Protein AF-0000000087514583 (afdb_homodimer)

Sequence (286 aa):
MSLSAKDKANVKAIWGKILPRSDEIGEQALSRMLVVYPQTKAYFSHWASVAPGSDPVKNHGIIIMNKIDECVGKMEDLTGFLSKLSELHATKLRVDPTNFKILAHNLIVAVAAYFPGEFTPEIHLSVDKFLQQLALALAEKYRMSLSAKDKANVKAIWGKILPRSDEIGEQALSRMLVVYPQTKAYFSHWASVAPGSDPVKNHGIIIMNKIDECVGKMEDLTGFLSKLSELHATKLRVDPTNFKILAHNLIVAVAAYFPGEFTPEIHLSVDKFLQQLALALAEKYR

Radius of gyration: 19.08 Å; Cα contacts (8 Å, |Δi|>4): 388; chains: 2; bounding box: 44×48×46 Å

pLDDT: mean 97.74, std 3.58, range [65.81, 98.94]

Structure (mmCIF, N/CA/C/O backbone):
data_AF-0000000087514583-model_v1
#
loop_
_entity.id
_entity.type
_entity.pdbx_description
1 polymer 'Globin domain-containing protein'
#
loop_
_atom_site.group_PDB
_atom_site.id
_atom_site.type_symbol
_atom_site.label_atom_id
_atom_site.label_alt_id
_atom_site.label_comp_id
_atom_site.label_asym_id
_atom_site.label_entity_id
_atom_site.label_seq_id
_atom_site.pdbx_PDB_ins_code
_atom_site.Cartn_x
_atom_site.Cartn_y
_atom_site.Cartn_z
_atom_site.occupancy
_atom_site.B_iso_or_equiv
_atom_site.auth_seq_id
_atom_site.auth_comp_id
_atom_site.auth_asym_id
_atom_site.auth_atom_id
_atom_site.pdbx_PDB_model_num
ATOM 1 N N . MET A 1 1 ? 10.906 -3.221 -14.523 1 65.81 1 MET A N 1
ATOM 2 C CA . MET A 1 1 ? 12.305 -3.258 -14.102 1 65.81 1 MET A CA 1
ATOM 3 C C . MET A 1 1 ? 12.734 -4.684 -13.781 1 65.81 1 MET A C 1
ATOM 5 O O . MET A 1 1 ? 11.93 -5.5 -13.336 1 65.81 1 MET A O 1
ATOM 9 N N . SER A 1 2 ? 13.75 -5.059 -14.367 1 86.5 2 SER A N 1
ATOM 10 C CA . SER A 1 2 ? 14.273 -6.406 -14.164 1 86.5 2 SER A CA 1
ATOM 11 C C . SER A 1 2 ? 14.711 -6.613 -12.719 1 86.5 2 SER A C 1
ATOM 13 O O . SER A 1 2 ? 15.07 -5.656 -12.031 1 86.5 2 SER A O 1
ATOM 15 N N . LEU A 1 3 ? 14.508 -7.82 -12.211 1 97 3 LEU A N 1
ATOM 16 C CA . LEU A 1 3 ? 14.969 -8.18 -10.875 1 97 3 LEU A CA 1
ATOM 17 C C . LEU A 1 3 ? 16.469 -8.438 -10.867 1 97 3 LEU A C 1
ATOM 19 O O . LEU A 1 3 ? 16.969 -9.273 -11.625 1 97 3 LEU A O 1
ATOM 23 N N . SER A 1 4 ? 17.234 -7.707 -10.078 1 97.5 4 SER A N 1
ATOM 24 C CA . SER A 1 4 ? 18.641 -7.992 -9.875 1 97.5 4 SER A CA 1
ATOM 25 C C . SER A 1 4 ? 18.828 -9.273 -9.062 1 97.5 4 SER A C 1
ATOM 27 O O . SER A 1 4 ? 17.875 -9.836 -8.539 1 97.5 4 SER A O 1
ATOM 29 N N . ALA A 1 5 ? 20.062 -9.789 -8.977 1 97.81 5 ALA A N 1
ATOM 30 C CA . ALA A 1 5 ? 20.375 -10.945 -8.133 1 97.81 5 ALA A CA 1
ATOM 31 C C . ALA A 1 5 ? 20.016 -10.68 -6.68 1 97.81 5 ALA A C 1
ATOM 33 O O . ALA A 1 5 ? 19.516 -11.57 -5.98 1 97.81 5 ALA A O 1
ATOM 34 N N . LYS A 1 6 ? 20.281 -9.461 -6.215 1 98.25 6 LYS A N 1
ATOM 35 C CA . LYS A 1 6 ? 19.969 -9.078 -4.844 1 98.25 6 LYS A CA 1
ATOM 36 C C . LYS A 1 6 ? 18.453 -9.062 -4.617 1 98.25 6 LYS A C 1
ATOM 38 O O . LYS A 1 6 ? 17.969 -9.508 -3.572 1 98.25 6 LYS A O 1
ATOM 43 N N . ASP A 1 7 ? 17.672 -8.531 -5.59 1 98.5 7 ASP A N 1
ATOM 44 C CA . ASP A 1 7 ? 16.219 -8.555 -5.504 1 98.5 7 ASP A CA 1
ATOM 45 C C . ASP A 1 7 ? 15.703 -9.977 -5.34 1 98.5 7 ASP A C 1
ATOM 47 O O . ASP A 1 7 ? 14.875 -10.25 -4.465 1 98.5 7 ASP A O 1
ATOM 51 N N . LYS A 1 8 ? 16.203 -10.875 -6.215 1 98.56 8 LYS A N 1
ATOM 52 C CA . LYS A 1 8 ? 15.75 -12.258 -6.199 1 98.56 8 LYS A CA 1
ATOM 53 C C . LYS A 1 8 ? 16.078 -12.93 -4.871 1 98.56 8 LYS A C 1
ATOM 55 O O . LYS A 1 8 ? 15.258 -13.672 -4.324 1 98.56 8 LYS A O 1
ATOM 60 N N . ALA A 1 9 ? 17.234 -12.68 -4.332 1 98.69 9 ALA A N 1
ATOM 61 C CA . ALA A 1 9 ? 17.641 -13.234 -3.043 1 98.69 9 ALA A CA 1
ATOM 62 C C . ALA A 1 9 ? 16.734 -12.727 -1.919 1 98.69 9 ALA A C 1
ATOM 64 O O . ALA A 1 9 ? 16.328 -13.492 -1.044 1 98.69 9 ALA A O 1
ATOM 65 N N . ASN A 1 10 ? 16.469 -11.406 -1.894 1 98.81 10 ASN A N 1
ATOM 66 C CA . ASN A 1 10 ? 15.586 -10.805 -0.893 1 98.81 10 ASN A CA 1
ATOM 67 C C . ASN A 1 10 ? 14.188 -11.414 -0.936 1 98.81 10 ASN A C 1
ATO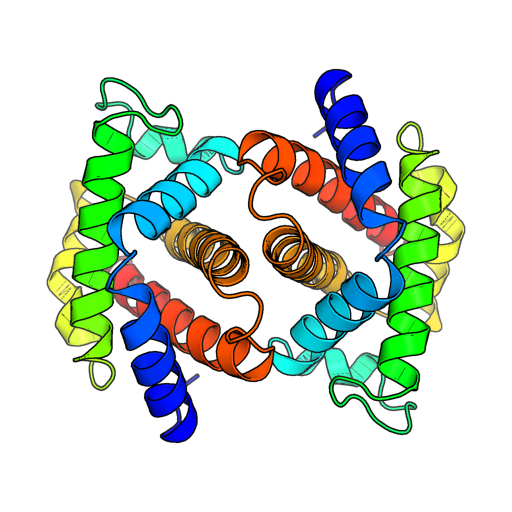M 69 O O . ASN A 1 10 ? 13.609 -11.734 0.106 1 98.81 10 ASN A O 1
ATOM 73 N N . VAL A 1 11 ? 13.664 -11.578 -2.176 1 98.88 11 VAL A N 1
ATOM 74 C CA . VAL A 1 11 ? 12.328 -12.141 -2.346 1 98.88 11 VAL A CA 1
ATOM 75 C C . VAL A 1 11 ? 12.297 -13.57 -1.821 1 98.88 11 VAL A C 1
ATOM 77 O O . VAL A 1 11 ? 11.398 -13.938 -1.059 1 98.88 11 VAL A O 1
ATOM 80 N N . LYS A 1 12 ? 13.273 -14.398 -2.174 1 98.75 12 LYS A N 1
ATOM 81 C CA . LYS A 1 12 ? 13.32 -15.789 -1.729 1 98.75 12 LYS A CA 1
ATOM 82 C C . LYS A 1 12 ? 13.43 -15.875 -0.211 1 98.75 12 LYS A C 1
ATOM 84 O O . LYS A 1 12 ? 12.758 -16.688 0.42 1 98.75 12 LYS A O 1
ATOM 89 N N . ALA A 1 13 ? 14.242 -15.055 0.367 1 98.69 13 ALA A N 1
ATOM 90 C CA . ALA A 1 13 ? 14.461 -15.078 1.811 1 98.69 13 ALA A CA 1
ATOM 91 C C . ALA A 1 13 ? 13.18 -14.734 2.568 1 98.69 13 ALA A C 1
ATOM 93 O O . ALA A 1 13 ? 12.789 -15.453 3.488 1 98.69 13 ALA A O 1
ATOM 94 N N . ILE A 1 14 ? 12.508 -13.648 2.193 1 98.81 14 ILE A N 1
ATOM 95 C CA . ILE A 1 14 ? 11.305 -13.25 2.92 1 98.81 14 ILE A CA 1
ATOM 96 C C . ILE A 1 14 ? 10.18 -14.242 2.648 1 98.81 14 ILE A C 1
ATOM 98 O O . ILE A 1 14 ? 9.352 -14.508 3.523 1 98.81 14 ILE A O 1
ATOM 102 N N . TRP A 1 15 ? 10.148 -14.812 1.391 1 98.75 15 TRP A N 1
ATOM 103 C CA . TRP A 1 15 ? 9.117 -15.789 1.071 1 98.75 15 TRP A CA 1
ATOM 104 C C . TRP A 1 15 ? 9.242 -17.031 1.953 1 98.75 15 TRP A C 1
ATOM 106 O O . TRP A 1 15 ? 8.242 -17.641 2.328 1 98.75 15 TRP A O 1
ATOM 116 N N . GLY A 1 16 ? 10.469 -17.406 2.273 1 98.69 16 GLY A N 1
ATOM 117 C CA . GLY A 1 16 ? 10.672 -18.5 3.211 1 98.69 16 GLY A CA 1
ATOM 118 C C . GLY A 1 16 ? 9.992 -18.281 4.547 1 98.69 16 GLY A C 1
ATOM 119 O O . GLY A 1 16 ? 9.508 -19.219 5.168 1 98.69 16 GLY A O 1
ATOM 120 N N . LYS A 1 17 ? 9.922 -17.047 4.988 1 98.5 17 LYS A N 1
ATOM 121 C CA . LYS A 1 17 ? 9.25 -16.688 6.234 1 98.5 17 LYS A CA 1
ATOM 122 C C . LYS A 1 17 ? 7.742 -16.609 6.039 1 98.5 17 LYS A C 1
ATOM 124 O O . LYS A 1 17 ? 6.973 -16.891 6.961 1 98.5 17 LYS A O 1
ATOM 129 N N . ILE A 1 18 ? 7.297 -16.219 4.863 1 98.69 18 ILE A N 1
ATOM 130 C CA . ILE A 1 18 ? 5.895 -16 4.527 1 98.69 18 ILE A CA 1
ATOM 131 C C . ILE A 1 18 ? 5.18 -17.344 4.398 1 98.69 18 ILE A C 1
ATOM 133 O O . ILE A 1 18 ? 4.027 -17.484 4.812 1 98.69 18 ILE A O 1
ATOM 137 N N . LEU A 1 19 ? 5.852 -18.297 3.902 1 98.44 19 LEU A N 1
ATOM 138 C CA . LEU A 1 19 ? 5.246 -19.547 3.459 1 98.44 19 LEU A CA 1
ATOM 139 C C . LEU A 1 19 ? 4.488 -20.219 4.598 1 98.44 19 LEU A C 1
ATOM 141 O O . LEU A 1 19 ? 3.344 -20.656 4.426 1 98.44 19 LEU A O 1
ATOM 145 N N . PRO A 1 20 ? 5.07 -20.297 5.832 1 98.5 20 PRO A N 1
ATOM 146 C CA . PRO A 1 20 ? 4.363 -20.953 6.93 1 98.5 20 PRO A CA 1
ATOM 147 C C . PRO A 1 20 ? 3.084 -20.234 7.332 1 98.5 20 PRO A C 1
ATOM 149 O O . PRO A 1 20 ? 2.234 -20.812 8.023 1 98.5 20 PRO A O 1
ATOM 152 N N . ARG A 1 21 ? 2.914 -18.984 6.914 1 98.25 21 ARG A N 1
ATOM 153 C CA . ARG A 1 21 ? 1.749 -18.172 7.266 1 98.25 21 ARG A CA 1
ATOM 154 C C . ARG A 1 21 ? 0.978 -17.75 6.02 1 98.25 21 ARG A C 1
ATOM 156 O O . ARG A 1 21 ? 0.176 -16.828 6.07 1 98.25 21 ARG A O 1
ATOM 163 N N . SER A 1 22 ? 1.238 -18.391 4.934 1 98.5 22 SER A N 1
ATOM 164 C CA . SER A 1 22 ? 0.784 -17.922 3.631 1 98.5 22 SER A CA 1
ATOM 165 C C . SER A 1 22 ? -0.738 -17.922 3.539 1 98.5 22 SER A C 1
ATOM 167 O O . SER A 1 22 ? -1.331 -17.062 2.896 1 98.5 22 SER A O 1
ATOM 169 N N . ASP A 1 23 ? -1.387 -18.922 4.266 1 98.5 23 ASP A N 1
ATOM 170 C CA . ASP A 1 23 ? -2.846 -18.969 4.234 1 98.5 23 ASP A CA 1
ATOM 171 C C . ASP A 1 23 ? -3.451 -17.719 4.867 1 98.5 23 ASP A C 1
ATOM 173 O O . ASP A 1 23 ? -4.336 -17.094 4.285 1 98.5 23 ASP A O 1
ATOM 177 N N . GLU A 1 24 ? -2.957 -17.375 6.031 1 98.38 24 GLU A N 1
ATOM 178 C CA . GLU A 1 24 ? -3.449 -16.203 6.75 1 98.38 24 GLU A CA 1
ATOM 179 C C . GLU A 1 24 ? -3.137 -14.914 5.988 1 98.38 24 GLU A C 1
ATOM 181 O O . GLU A 1 24 ? -3.984 -14.023 5.891 1 98.38 24 GLU A O 1
ATOM 186 N N . ILE A 1 25 ? -1.951 -14.844 5.434 1 98.81 25 ILE A N 1
ATOM 187 C CA . ILE A 1 25 ? -1.506 -13.641 4.742 1 98.81 25 ILE A CA 1
ATOM 188 C C . ILE A 1 25 ? -2.312 -13.453 3.457 1 98.81 25 ILE A C 1
ATOM 190 O O . ILE A 1 25 ? -2.732 -12.344 3.135 1 98.81 25 ILE A O 1
ATOM 194 N N . GLY A 1 26 ? -2.541 -14.539 2.711 1 98.88 26 GLY A N 1
ATOM 195 C CA . GLY A 1 26 ? -3.365 -14.469 1.516 1 98.88 26 GLY A CA 1
ATOM 196 C C . GLY A 1 26 ? -4.789 -14.023 1.797 1 98.88 26 GLY A C 1
ATOM 197 O O . GLY A 1 26 ? -5.348 -13.203 1.062 1 98.88 26 GLY A O 1
ATOM 198 N N . GLU A 1 27 ? -5.375 -14.625 2.852 1 98.88 27 GLU A N 1
ATOM 199 C CA . GLU A 1 27 ? -6.719 -14.211 3.25 1 98.88 27 GLU A CA 1
ATOM 200 C C . GLU A 1 27 ? -6.762 -12.734 3.607 1 98.88 27 GLU A C 1
ATOM 202 O O . GLU A 1 27 ? -7.684 -12.016 3.213 1 98.88 27 GLU A O 1
ATOM 207 N N . GLN A 1 28 ? -5.789 -12.242 4.328 1 98.81 28 GLN A N 1
ATOM 208 C CA . GLN A 1 28 ? -5.734 -10.844 4.734 1 98.81 28 GLN A CA 1
ATOM 209 C C . GLN A 1 28 ? -5.566 -9.922 3.525 1 98.81 28 GLN A C 1
ATOM 211 O O . GLN A 1 28 ? -6.215 -8.883 3.438 1 98.81 28 GLN A O 1
ATOM 216 N N . ALA A 1 29 ? -4.688 -10.312 2.609 1 98.88 29 ALA A N 1
ATOM 217 C CA . ALA A 1 29 ? -4.477 -9.508 1.409 1 98.88 29 ALA A CA 1
ATOM 218 C C . ALA A 1 29 ? -5.762 -9.383 0.599 1 98.88 29 ALA A C 1
ATOM 220 O O . ALA A 1 29 ? -6.145 -8.281 0.193 1 98.88 29 ALA A O 1
ATOM 221 N N . LEU A 1 30 ? -6.402 -10.492 0.424 1 98.88 30 LEU A N 1
ATOM 222 C CA . LEU A 1 30 ? -7.629 -10.508 -0.368 1 98.88 30 LEU A CA 1
ATOM 223 C C . LEU A 1 30 ? -8.75 -9.773 0.355 1 98.88 30 LEU A C 1
ATOM 225 O O . LEU A 1 30 ? -9.508 -9.016 -0.265 1 98.88 30 LEU A O 1
ATOM 229 N N . SER A 1 31 ? -8.914 -9.938 1.641 1 98.88 31 SER A N 1
ATOM 230 C CA . SER A 1 31 ? -9.898 -9.219 2.438 1 98.88 31 SER A CA 1
ATOM 231 C C . SER A 1 31 ? -9.711 -7.707 2.32 1 98.88 31 SER A C 1
ATOM 233 O O . SER A 1 31 ? -10.672 -6.969 2.133 1 98.88 31 SER A O 1
ATOM 235 N N . ARG A 1 32 ? -8.484 -7.254 2.428 1 98.88 32 ARG A N 1
ATOM 236 C CA . ARG A 1 32 ? -8.195 -5.824 2.322 1 98.88 32 ARG A CA 1
ATOM 237 C C . ARG A 1 32 ? -8.547 -5.297 0.938 1 98.88 32 ARG A C 1
ATOM 239 O O . ARG A 1 32 ? -9.133 -4.215 0.81 1 98.88 32 ARG A O 1
ATOM 246 N N . MET A 1 33 ? -8.211 -6.102 -0.087 1 98.88 33 MET A N 1
ATOM 247 C CA . MET A 1 33 ? -8.594 -5.664 -1.427 1 98.88 33 MET A CA 1
ATOM 248 C C . MET A 1 33 ? -10.109 -5.512 -1.54 1 98.88 33 MET A C 1
ATOM 250 O O . MET A 1 33 ? -10.602 -4.484 -2.012 1 98.88 33 MET A O 1
ATOM 254 N N . LEU A 1 34 ? -10.867 -6.473 -1.064 1 98.88 34 LEU A N 1
ATOM 255 C CA . LEU A 1 34 ? -12.312 -6.484 -1.216 1 98.88 34 LEU A CA 1
ATOM 256 C C . LEU A 1 34 ? -12.961 -5.379 -0.387 1 98.88 34 LEU A C 1
ATOM 258 O O . LEU A 1 34 ? -13.945 -4.773 -0.811 1 98.88 34 LEU A O 1
ATOM 262 N N . VAL A 1 35 ? -12.414 -5.043 0.715 1 98.75 35 VAL A N 1
ATOM 263 C CA . VAL A 1 35 ? -13 -4.055 1.619 1 98.75 35 VAL A CA 1
ATOM 264 C C . VAL A 1 35 ? -12.602 -2.65 1.175 1 98.75 35 VAL A C 1
ATOM 266 O O . VAL A 1 35 ? -13.445 -1.753 1.107 1 98.75 35 VAL A O 1
ATOM 269 N N . VAL A 1 36 ? -11.359 -2.436 0.81 1 98.56 36 VAL A N 1
ATOM 270 C CA . VAL A 1 36 ? -10.828 -1.106 0.531 1 98.56 36 VAL A CA 1
ATOM 271 C C . VAL A 1 36 ? -11.141 -0.717 -0.913 1 98.56 36 VAL A C 1
ATOM 273 O O . VAL A 1 36 ? -11.328 0.463 -1.218 1 98.56 36 VAL A O 1
ATOM 276 N N . TYR A 1 37 ? -11.156 -1.686 -1.791 1 98.25 37 TYR A N 1
ATOM 277 C CA . TYR A 1 37 ? -11.492 -1.487 -3.197 1 98.25 37 TYR A CA 1
ATOM 278 C C . TYR A 1 37 ? -12.75 -2.264 -3.57 1 98.25 37 TYR A C 1
ATOM 280 O O . TYR A 1 37 ? -12.695 -3.197 -4.375 1 98.25 37 TYR A O 1
ATOM 288 N N . PRO A 1 38 ? -13.867 -1.782 -3.107 1 97.81 38 PRO A N 1
ATOM 289 C CA . PRO A 1 38 ? -15.086 -2.578 -3.197 1 97.81 38 PRO A CA 1
ATOM 290 C C . PRO A 1 38 ? -15.531 -2.824 -4.641 1 97.81 38 PRO A C 1
ATOM 292 O O . PRO A 1 38 ? -16.312 -3.746 -4.902 1 97.81 38 PRO A O 1
ATOM 295 N N . GLN A 1 39 ? -15.039 -2.025 -5.637 1 97.62 39 GLN A N 1
ATOM 296 C CA . GLN A 1 39 ? -15.352 -2.26 -7.043 1 97.62 39 GLN A CA 1
ATOM 297 C C . GLN A 1 39 ? -14.828 -3.619 -7.504 1 97.62 39 GLN A C 1
ATOM 299 O O . GLN A 1 39 ? -15.297 -4.16 -8.508 1 97.62 39 GLN A O 1
ATOM 304 N N . THR A 1 40 ? -13.906 -4.266 -6.773 1 98.5 40 THR A N 1
ATOM 305 C CA . THR A 1 40 ? -13.336 -5.555 -7.148 1 98.5 40 THR A CA 1
ATOM 306 C C . THR A 1 40 ? -14.297 -6.691 -6.805 1 98.5 40 THR A C 1
ATOM 308 O O . THR A 1 40 ? -14.141 -7.809 -7.293 1 98.5 40 THR A O 1
ATOM 311 N N . LYS A 1 41 ? -15.273 -6.426 -5.969 1 98.25 41 LYS A N 1
ATOM 312 C CA . LYS A 1 41 ? -16.219 -7.445 -5.543 1 98.25 41 LYS A CA 1
ATOM 313 C C . LYS A 1 41 ? -17.016 -7.996 -6.734 1 98.25 41 LYS A C 1
ATOM 315 O O . LYS A 1 41 ? -17.469 -9.133 -6.703 1 98.25 41 LYS A O 1
ATOM 320 N N . ALA A 1 42 ? -17.094 -7.191 -7.805 1 97.56 42 ALA A N 1
ATOM 321 C CA . ALA A 1 42 ? -17.875 -7.59 -8.969 1 97.56 42 ALA A CA 1
ATOM 322 C C . ALA A 1 42 ? -17.312 -8.859 -9.609 1 97.56 42 ALA A C 1
ATOM 324 O O . ALA A 1 42 ? -18.047 -9.648 -10.188 1 97.56 42 ALA A O 1
ATOM 325 N N . TYR A 1 43 ? -15.992 -9.133 -9.422 1 97.75 43 TYR A N 1
ATOM 326 C CA . TYR A 1 43 ? -15.336 -10.289 -10.023 1 97.75 43 TYR A CA 1
ATOM 327 C C . TYR A 1 43 ? -15.609 -11.555 -9.219 1 97.75 43 TYR A C 1
ATOM 329 O O . TYR A 1 43 ? -15.289 -12.656 -9.656 1 97.75 43 TYR A O 1
ATOM 337 N N . PHE A 1 44 ? -16.234 -11.359 -8.023 1 98.44 44 PHE A N 1
ATOM 338 C CA . PHE A 1 44 ? -16.438 -12.469 -7.102 1 98.44 44 PHE A CA 1
ATOM 339 C C . PHE A 1 44 ? -17.906 -12.586 -6.703 1 98.44 44 PHE A C 1
ATOM 341 O O . PHE A 1 44 ? -18.234 -13.07 -5.613 1 98.44 44 PHE A O 1
ATOM 348 N N . SER A 1 45 ? -18.797 -12.102 -7.527 1 96.5 45 SER A N 1
ATOM 349 C CA . SER A 1 45 ? -20.219 -12 -7.23 1 96.5 45 SER A CA 1
ATOM 350 C C . SER A 1 45 ? -20.844 -13.383 -7.066 1 96.5 45 SER A C 1
ATOM 352 O O . SER A 1 45 ? -21.906 -13.516 -6.465 1 96.5 45 SER A O 1
ATOM 354 N N . HIS A 1 46 ? -20.188 -14.438 -7.562 1 97 46 HIS A N 1
ATOM 355 C CA . HIS A 1 46 ? -20.703 -15.797 -7.5 1 97 46 HIS A CA 1
ATOM 356 C C . HIS A 1 46 ? -20.406 -16.438 -6.152 1 97 46 HIS A C 1
ATOM 358 O O . HIS A 1 46 ? -20.891 -17.547 -5.863 1 97 46 HIS A O 1
ATOM 364 N N . TRP A 1 47 ? -19.578 -15.773 -5.328 1 98 47 TRP A N 1
ATOM 365 C CA . TRP A 1 47 ? -19.234 -16.312 -4.016 1 98 47 TRP A CA 1
ATOM 366 C C . TRP A 1 47 ? -20.406 -16.172 -3.047 1 98 47 TRP A C 1
ATOM 368 O O . TRP A 1 47 ? -21.141 -15.18 -3.102 1 98 47 TRP A O 1
ATOM 378 N N . ALA A 1 48 ? -20.469 -17.078 -2.113 1 98.06 48 ALA A N 1
ATOM 379 C CA . ALA A 1 48 ? -21.484 -17.016 -1.068 1 98.06 48 ALA A CA 1
ATOM 380 C C . ALA A 1 48 ? -21.266 -15.805 -0.167 1 98.06 48 ALA A C 1
ATOM 382 O O . ALA A 1 48 ? -22.219 -15.258 0.394 1 98.06 48 ALA A O 1
ATOM 383 N N . SER A 1 49 ? -20.016 -15.406 -0.004 1 98.25 49 SER A N 1
ATOM 384 C CA . SER A 1 49 ? -19.672 -14.25 0.817 1 98.25 49 SER A CA 1
ATOM 385 C C . SER A 1 49 ? -18.312 -13.68 0.425 1 98.25 49 SER A C 1
ATOM 387 O O . SER A 1 49 ? -17.375 -14.438 0.124 1 98.25 49 SER A O 1
ATOM 389 N N . VAL A 1 50 ? -18.234 -12.406 0.429 1 98.31 50 VAL A N 1
ATOM 390 C CA . VAL A 1 50 ? -16.953 -11.742 0.174 1 98.31 50 VAL A CA 1
ATOM 391 C C . VAL A 1 50 ? -16.453 -11.078 1.452 1 98.31 50 VAL A C 1
ATOM 393 O O . VAL A 1 50 ? -15.57 -10.219 1.406 1 98.31 50 VAL A O 1
ATOM 396 N N . ALA A 1 51 ? -17.047 -11.383 2.654 1 97.88 51 ALA A N 1
ATOM 397 C CA . ALA A 1 51 ? -16.672 -10.789 3.932 1 97.88 51 ALA A CA 1
ATOM 398 C C . ALA A 1 51 ? -15.312 -11.312 4.391 1 97.88 51 ALA A C 1
ATOM 400 O O . ALA A 1 51 ? -14.977 -12.477 4.176 1 97.88 51 ALA A O 1
ATOM 401 N N . PRO A 1 52 ? -14.531 -10.461 5.02 1 98.19 52 PRO A N 1
ATOM 402 C CA . PRO A 1 52 ? -13.281 -10.961 5.594 1 98.19 52 PRO A CA 1
ATOM 403 C C . PRO A 1 52 ? -13.477 -12.211 6.449 1 98.19 52 PRO A C 1
ATOM 405 O O . PRO A 1 52 ? -14.391 -12.258 7.273 1 98.19 52 PRO A O 1
ATOM 408 N N . GLY A 1 53 ? -12.656 -13.188 6.211 1 97.25 53 GLY A N 1
ATOM 409 C CA . GLY A 1 53 ? -12.703 -14.398 7.016 1 97.25 53 GLY A CA 1
ATOM 410 C C . GLY A 1 53 ? -13.672 -15.43 6.473 1 97.25 53 GLY A C 1
ATOM 411 O O . GLY A 1 53 ? -13.711 -16.562 6.961 1 97.25 53 GLY A O 1
ATOM 412 N N . SER A 1 54 ? -14.492 -15.109 5.461 1 98.5 54 SER A N 1
ATOM 413 C CA . SER A 1 54 ? -15.391 -16.094 4.871 1 98.5 54 SER A CA 1
ATOM 414 C C . SER A 1 54 ? -14.609 -17.203 4.172 1 98.5 54 SER A C 1
ATOM 416 O O . SER A 1 54 ? -13.453 -17.016 3.805 1 98.5 54 SER A O 1
ATOM 418 N N . ASP A 1 55 ? -15.195 -18.328 3.943 1 98.56 55 ASP A N 1
ATOM 419 C CA . ASP A 1 55 ? -14.555 -19.5 3.354 1 98.56 55 ASP A CA 1
ATOM 420 C C . ASP A 1 55 ? -14.07 -19.203 1.936 1 98.56 55 ASP A C 1
ATOM 422 O O . ASP A 1 55 ? -12.922 -19.516 1.587 1 98.56 55 ASP A O 1
ATOM 426 N N . PRO A 1 56 ? -14.914 -18.578 1.092 1 98.81 56 PRO A N 1
ATOM 427 C CA . PRO A 1 56 ? -14.43 -18.312 -0.264 1 98.81 56 PRO A CA 1
ATOM 428 C C . PRO A 1 56 ? -13.219 -17.375 -0.287 1 98.81 56 PRO A C 1
ATOM 430 O O . PRO A 1 56 ? -12.32 -17.547 -1.106 1 98.81 56 PRO A O 1
ATOM 433 N N . VAL A 1 57 ? -13.148 -16.406 0.639 1 98.81 57 VAL A N 1
ATOM 434 C CA . VAL A 1 57 ? -12.023 -15.477 0.707 1 98.81 57 VAL A CA 1
ATOM 435 C C . VAL A 1 57 ? -10.773 -16.219 1.176 1 98.81 57 VAL A C 1
ATOM 437 O O . VAL A 1 57 ? -9.695 -16.062 0.593 1 98.81 57 VAL A O 1
ATOM 440 N N . LYS A 1 58 ? -10.93 -17.047 2.133 1 98.75 58 LYS A N 1
ATOM 441 C CA . LYS A 1 58 ? -9.82 -17.844 2.625 1 98.75 58 LYS A CA 1
ATOM 442 C C . LYS A 1 58 ? -9.281 -18.766 1.531 1 98.75 58 LYS A C 1
ATOM 444 O O . LYS A 1 58 ? -8.078 -18.812 1.285 1 98.75 58 LYS A O 1
ATOM 449 N N . ASN A 1 59 ? -10.203 -19.469 0.947 1 98.75 59 ASN A N 1
ATOM 450 C CA . ASN A 1 59 ? -9.82 -20.453 -0.061 1 98.75 59 ASN A CA 1
ATOM 451 C C . ASN A 1 59 ? -9.125 -19.797 -1.249 1 98.75 59 ASN A C 1
ATOM 453 O O . ASN A 1 59 ? -8.094 -20.281 -1.72 1 98.75 59 ASN A O 1
ATOM 457 N N . HIS A 1 60 ? -9.633 -18.656 -1.725 1 98.81 60 HIS A N 1
ATOM 458 C CA . HIS A 1 60 ? -9.016 -18 -2.875 1 98.81 60 HIS A CA 1
ATOM 459 C C . HIS A 1 60 ? -7.699 -17.344 -2.494 1 98.81 60 HIS A C 1
ATOM 461 O O . HIS A 1 60 ? -6.777 -17.266 -3.311 1 98.81 60 HIS A O 1
ATOM 467 N N . GLY A 1 61 ? -7.625 -16.828 -1.233 1 98.81 61 GLY A N 1
ATOM 468 C CA . GLY A 1 61 ? -6.344 -16.359 -0.743 1 98.81 61 GLY A CA 1
ATOM 469 C C . GLY A 1 61 ? -5.25 -17.406 -0.801 1 98.81 61 GLY A C 1
ATOM 470 O O . GLY A 1 61 ? -4.121 -17.109 -1.198 1 98.81 61 GLY A O 1
ATOM 471 N N . ILE A 1 62 ? -5.613 -18.609 -0.459 1 98.81 62 ILE A N 1
ATOM 472 C CA . ILE A 1 62 ? -4.676 -19.719 -0.5 1 98.81 62 ILE A CA 1
ATOM 473 C C . ILE A 1 62 ? -4.254 -19.984 -1.942 1 98.81 62 ILE A C 1
ATOM 475 O O . ILE A 1 62 ? -3.068 -20.188 -2.223 1 98.81 62 ILE A O 1
ATOM 479 N N . ILE A 1 63 ? -5.168 -19.953 -2.885 1 98.81 63 ILE A N 1
ATOM 480 C CA . ILE A 1 63 ? -4.895 -20.188 -4.297 1 98.81 63 ILE A CA 1
ATOM 481 C C . ILE A 1 63 ? -3.902 -19.141 -4.812 1 98.81 63 ILE A C 1
ATOM 483 O O . ILE A 1 63 ? -2.928 -19.484 -5.488 1 98.81 63 ILE A O 1
ATOM 487 N N . ILE A 1 64 ? -4.152 -17.906 -4.461 1 98.81 64 ILE A N 1
ATOM 488 C CA . ILE A 1 64 ? -3.299 -16.797 -4.895 1 98.81 64 ILE A CA 1
ATOM 489 C C . ILE A 1 64 ? -1.889 -17 -4.344 1 98.81 64 ILE A C 1
ATOM 491 O O . ILE A 1 64 ? -0.908 -16.922 -5.086 1 98.81 64 ILE A O 1
ATOM 495 N N . MET A 1 65 ? -1.768 -17.344 -3.08 1 98.88 65 MET A N 1
ATOM 496 C CA . MET A 1 65 ? -0.463 -17.453 -2.438 1 98.88 65 MET A CA 1
ATOM 497 C C . MET A 1 65 ? 0.296 -18.672 -2.975 1 98.88 65 MET A C 1
ATOM 499 O O . MET A 1 65 ? 1.519 -18.625 -3.123 1 98.88 65 MET A O 1
ATOM 503 N N . ASN A 1 66 ? -0.41 -19.75 -3.252 1 98.81 66 ASN A N 1
ATOM 504 C CA . ASN A 1 66 ? 0.23 -20.906 -3.863 1 98.81 66 ASN A CA 1
ATOM 505 C C . ASN A 1 66 ? 0.819 -20.578 -5.23 1 98.81 66 ASN A C 1
ATOM 507 O O . ASN A 1 66 ? 1.931 -21 -5.551 1 98.81 66 ASN A O 1
ATOM 511 N N . LYS A 1 67 ? 0.077 -19.828 -5.992 1 98.88 67 LYS A N 1
ATOM 512 C CA . LYS A 1 67 ? 0.568 -19.453 -7.316 1 98.88 67 LYS A CA 1
ATOM 513 C C . LYS A 1 67 ? 1.769 -18.516 -7.211 1 98.88 67 LYS A C 1
ATOM 515 O O . LYS A 1 67 ? 2.729 -18.641 -7.977 1 98.88 67 LYS A O 1
ATOM 520 N N . ILE A 1 68 ? 1.703 -17.547 -6.289 1 98.88 68 ILE A N 1
ATOM 521 C CA . ILE A 1 68 ? 2.836 -16.656 -6.094 1 98.88 68 ILE A CA 1
ATOM 522 C C . ILE A 1 68 ? 4.055 -17.453 -5.633 1 98.88 68 ILE A C 1
ATOM 524 O O . ILE A 1 68 ? 5.18 -17.172 -6.039 1 98.88 68 ILE A O 1
ATOM 528 N N . ASP A 1 69 ? 3.84 -18.438 -4.773 1 98.81 69 ASP A N 1
ATOM 529 C CA . ASP A 1 69 ? 4.93 -19.312 -4.348 1 98.81 69 ASP A CA 1
ATOM 530 C C . ASP A 1 69 ? 5.605 -19.969 -5.547 1 98.81 69 ASP A C 1
ATOM 532 O O . ASP A 1 69 ? 6.836 -20 -5.629 1 98.81 69 ASP A O 1
ATOM 536 N N . GLU A 1 70 ? 4.832 -20.5 -6.461 1 98.81 70 GLU A N 1
ATOM 537 C CA . GLU A 1 70 ? 5.398 -21.062 -7.684 1 98.81 70 GLU A CA 1
ATOM 538 C C . GLU A 1 70 ? 6.207 -20.016 -8.445 1 98.81 70 GLU A C 1
ATOM 540 O O . GLU A 1 70 ? 7.273 -20.312 -8.984 1 98.81 70 GLU A O 1
ATOM 545 N N . CYS A 1 71 ? 5.684 -18.781 -8.531 1 98.75 71 CYS A N 1
ATOM 546 C CA . CYS A 1 71 ? 6.34 -17.703 -9.258 1 98.75 71 CYS A CA 1
ATOM 547 C C . CYS A 1 71 ? 7.688 -17.359 -8.633 1 98.75 71 CYS A C 1
ATOM 549 O O . CYS A 1 71 ? 8.625 -16.984 -9.336 1 98.75 71 CYS A O 1
ATOM 551 N N . VAL A 1 72 ? 7.84 -17.484 -7.289 1 98.69 72 VAL A N 1
ATOM 552 C CA . VAL A 1 72 ? 9.109 -17.234 -6.605 1 98.69 72 VAL A CA 1
ATOM 553 C C . VAL A 1 72 ? 10.18 -18.172 -7.148 1 98.69 72 VAL A C 1
ATOM 555 O O . VAL A 1 72 ? 11.359 -17.797 -7.219 1 98.69 72 VAL A O 1
ATOM 558 N N . GLY A 1 73 ? 9.789 -19.344 -7.648 1 97.81 73 GLY A N 1
ATOM 559 C CA . GLY A 1 73 ? 10.719 -20.297 -8.234 1 97.81 73 GLY A CA 1
ATOM 560 C C . GLY A 1 73 ? 10.891 -20.109 -9.734 1 97.81 73 GLY A C 1
ATOM 561 O O . GLY A 1 73 ? 11.664 -20.828 -10.359 1 97.81 73 GLY A O 1
ATOM 562 N N . LYS A 1 74 ? 10.141 -19.188 -10.32 1 98.06 74 LYS A N 1
ATOM 563 C CA . LYS A 1 74 ? 10.117 -19.031 -11.773 1 98.06 74 LYS A CA 1
ATOM 564 C C . LYS A 1 74 ? 10.375 -17.578 -12.18 1 98.06 74 LYS A C 1
ATOM 566 O O . LYS A 1 74 ? 9.805 -17.094 -13.156 1 98.06 74 LYS A O 1
ATOM 571 N N . MET A 1 75 ? 11.18 -16.828 -11.422 1 97.81 75 MET A N 1
ATOM 572 C CA . MET A 1 75 ? 11.344 -15.383 -11.602 1 97.81 75 MET A CA 1
ATOM 573 C C . MET A 1 75 ? 12.07 -15.078 -12.906 1 97.81 75 MET A C 1
ATOM 575 O O . MET A 1 75 ? 12.008 -13.953 -13.414 1 97.81 75 MET A O 1
ATOM 579 N N . GLU A 1 76 ? 12.695 -16.078 -13.531 1 96.19 76 GLU A N 1
ATOM 580 C CA . GLU A 1 76 ? 13.445 -15.867 -14.766 1 96.19 76 GLU A CA 1
ATOM 581 C C . GLU A 1 76 ? 12.516 -15.789 -15.969 1 96.19 76 GLU A C 1
ATOM 583 O O . GLU A 1 76 ? 12.898 -15.289 -17.031 1 96.19 76 GLU A O 1
ATOM 588 N N . ASP A 1 77 ? 11.289 -16.328 -15.852 1 97.19 77 ASP A N 1
ATOM 589 C CA . ASP A 1 77 ? 10.328 -16.281 -16.953 1 97.19 77 ASP A CA 1
ATOM 590 C C . ASP A 1 77 ? 8.891 -16.312 -16.438 1 97.19 77 ASP A C 1
ATOM 592 O O . ASP A 1 77 ? 8.148 -17.25 -16.688 1 97.19 77 ASP A O 1
ATOM 596 N N . LEU A 1 78 ? 8.469 -15.195 -15.875 1 98.25 78 LEU A N 1
ATOM 597 C CA . LEU A 1 78 ? 7.117 -15.07 -15.336 1 98.25 78 LEU A CA 1
ATOM 598 C C . LEU A 1 78 ? 6.086 -15.008 -16.469 1 98.25 78 LEU A C 1
ATOM 600 O O . LEU A 1 78 ? 4.992 -15.562 -16.344 1 98.25 78 LEU A O 1
ATOM 604 N N . THR A 1 79 ? 6.449 -14.344 -17.578 1 97.69 79 THR A N 1
ATOM 605 C CA . THR A 1 79 ? 5.523 -14.195 -18.688 1 97.69 79 THR A CA 1
ATOM 606 C C . THR A 1 79 ? 5.148 -15.555 -19.266 1 97.69 79 THR A C 1
ATOM 608 O O . THR A 1 79 ? 3.967 -15.852 -19.453 1 97.69 79 THR A O 1
ATOM 611 N N . GLY A 1 80 ? 6.172 -16.359 -19.562 1 98.19 80 GLY A N 1
ATOM 612 C CA . GLY A 1 80 ? 5.898 -17.703 -20.047 1 98.19 80 GLY A CA 1
ATOM 613 C C . GLY A 1 80 ? 5.16 -18.562 -19.047 1 98.19 80 GLY A C 1
ATOM 614 O O . GLY A 1 80 ? 4.195 -19.25 -19.391 1 98.19 80 GLY A O 1
ATOM 615 N N . PHE A 1 81 ? 5.555 -18.484 -17.781 1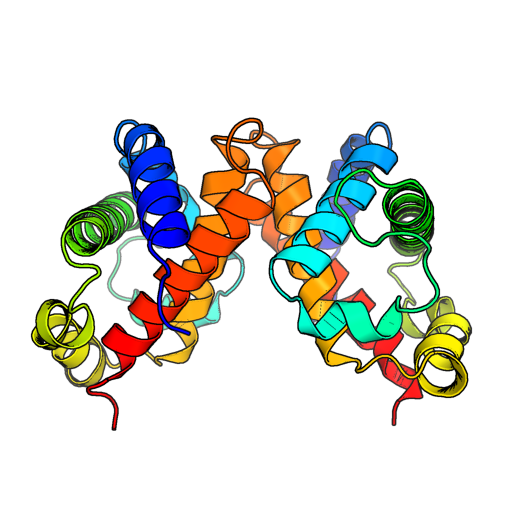 98.31 81 PHE A N 1
ATOM 616 C CA . PHE A 1 81 ? 5.012 -19.328 -16.734 1 98.31 81 PHE A CA 1
ATOM 617 C C . PHE A 1 81 ? 3.545 -19 -16.469 1 98.31 81 PHE A C 1
ATOM 619 O O . PHE A 1 81 ? 2.742 -19.891 -16.188 1 98.31 81 PHE A O 1
ATOM 626 N N . LEU A 1 82 ? 3.176 -17.703 -16.578 1 98.62 82 LEU A N 1
ATOM 627 C CA . LEU A 1 82 ? 1.842 -17.25 -16.188 1 98.62 82 LEU A CA 1
ATOM 628 C C . LEU A 1 82 ? 0.944 -17.094 -17.406 1 98.62 82 LEU A C 1
ATOM 630 O O . LEU A 1 82 ? -0.169 -16.578 -17.312 1 98.62 82 LEU A O 1
ATOM 634 N N . SER A 1 83 ? 1.402 -17.594 -18.562 1 98.38 83 SER A N 1
ATOM 635 C CA . SER A 1 83 ? 0.704 -17.359 -19.828 1 98.38 83 SER A CA 1
ATOM 636 C C . SER A 1 83 ? -0.727 -17.891 -19.766 1 98.38 83 SER A C 1
ATOM 638 O O . SER A 1 83 ? -1.666 -17.188 -20.156 1 98.38 83 SER A O 1
ATOM 640 N N . LYS A 1 84 ? -0.919 -19.094 -19.281 1 98.44 84 LYS A N 1
ATOM 641 C CA . LYS A 1 84 ? -2.25 -19.688 -19.219 1 98.44 84 LYS A CA 1
ATOM 642 C C . LYS A 1 84 ? -3.145 -18.938 -18.234 1 98.44 84 LYS A C 1
ATOM 644 O O . LYS A 1 84 ? -4.324 -18.719 -18.5 1 98.44 84 LYS A O 1
ATOM 649 N N . LEU A 1 85 ? -2.572 -18.594 -17.109 1 98.62 85 LEU A N 1
ATOM 650 C CA . LEU A 1 85 ? -3.35 -17.859 -16.125 1 98.62 85 LEU A CA 1
ATOM 651 C C . LEU A 1 85 ? -3.705 -16.469 -16.625 1 98.62 85 LEU A C 1
ATOM 653 O O . LEU A 1 85 ? -4.801 -15.961 -16.375 1 98.62 85 LEU A O 1
ATOM 657 N N . SER A 1 86 ? -2.74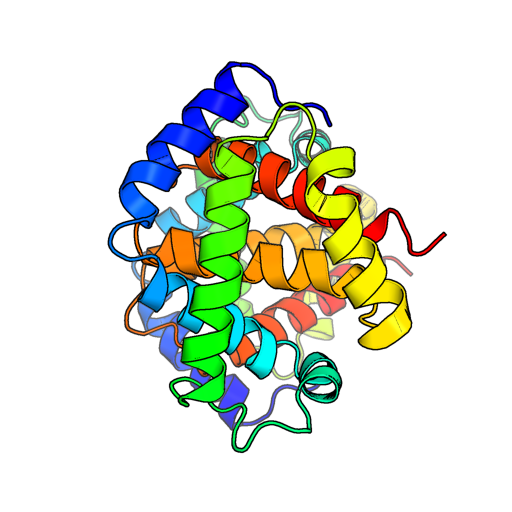8 -15.836 -17.312 1 98.44 86 SER A N 1
ATOM 658 C CA . SER A 1 86 ? -3.02 -14.555 -17.953 1 98.44 86 SER A CA 1
ATOM 659 C C . SER A 1 86 ? -4.203 -14.656 -18.906 1 98.44 86 SER A C 1
ATOM 661 O O . SER A 1 86 ? -5.109 -13.82 -18.875 1 98.44 86 SER A O 1
ATOM 663 N N . GLU A 1 87 ? -4.203 -15.672 -19.719 1 98.25 87 GLU A N 1
ATOM 664 C CA . GLU A 1 87 ? -5.293 -15.898 -20.672 1 98.25 87 GLU A CA 1
ATOM 665 C C . GLU A 1 87 ? -6.617 -16.109 -19.938 1 98.25 87 GLU A C 1
ATOM 667 O O . GLU A 1 87 ? -7.645 -15.562 -20.328 1 98.25 87 GLU A O 1
ATOM 672 N N . LEU A 1 88 ? -6.613 -16.891 -18.906 1 98.31 88 LEU A N 1
ATOM 673 C CA . LEU A 1 88 ? -7.809 -17.172 -18.125 1 98.31 88 LEU A CA 1
ATOM 674 C C . LEU A 1 88 ? -8.391 -15.891 -17.547 1 98.31 88 LEU A C 1
ATOM 676 O O . LEU A 1 88 ? -9.594 -15.633 -17.672 1 98.31 88 LEU A O 1
ATOM 680 N N . HIS A 1 89 ? -7.57 -15.016 -16.953 1 98.31 89 HIS A N 1
ATOM 681 C CA . HIS A 1 89 ? -8.016 -13.781 -16.312 1 98.31 89 HIS A CA 1
ATOM 682 C C . HIS A 1 89 ? -8.492 -12.773 -17.344 1 98.31 89 HIS A C 1
ATOM 684 O O . HIS A 1 89 ? -9.406 -11.992 -17.078 1 98.31 89 HIS A O 1
ATOM 690 N N . ALA A 1 90 ? -7.941 -12.875 -18.578 1 97.88 90 ALA A N 1
ATOM 691 C CA . ALA A 1 90 ? -8.273 -11.914 -19.625 1 97.88 90 ALA A CA 1
ATOM 692 C C . ALA A 1 90 ? -9.578 -12.297 -20.328 1 97.88 90 ALA A C 1
ATOM 694 O O . ALA A 1 90 ? -10.383 -11.43 -20.672 1 97.88 90 ALA A O 1
ATOM 695 N N . THR A 1 91 ? -9.852 -13.547 -20.484 1 97.25 91 THR A N 1
ATOM 696 C CA . THR A 1 91 ? -10.883 -13.938 -21.453 1 97.25 91 THR A CA 1
ATOM 697 C C . THR A 1 91 ? -12.07 -14.578 -20.734 1 97.25 91 THR A C 1
ATOM 699 O O . THR A 1 91 ? -13.219 -14.344 -21.109 1 97.25 91 THR A O 1
ATOM 702 N N . LYS A 1 92 ? -11.836 -15.344 -19.781 1 97 92 LYS A N 1
ATOM 703 C CA . LYS A 1 92 ? -12.93 -16.031 -19.094 1 97 92 LYS A CA 1
ATOM 704 C C . LYS A 1 92 ? -13.398 -15.219 -17.891 1 97 92 LYS A C 1
ATOM 706 O O . LYS A 1 92 ? -14.594 -14.93 -17.766 1 97 92 LYS A O 1
ATOM 711 N N . LEU A 1 93 ? -12.406 -14.789 -17.078 1 96.69 93 LEU A N 1
ATOM 712 C CA . LEU A 1 93 ? -12.758 -14.086 -15.852 1 96.69 93 LEU A CA 1
ATOM 713 C C . LEU A 1 93 ? -12.945 -12.602 -16.109 1 96.69 93 LEU A C 1
ATOM 715 O O . LEU A 1 93 ? -13.633 -11.914 -15.352 1 96.69 93 LEU A O 1
ATOM 719 N N . ARG A 1 94 ? -12.25 -12.109 -17.188 1 96.31 94 ARG A N 1
ATOM 720 C CA . ARG A 1 94 ? -12.359 -10.727 -17.656 1 96.31 94 ARG A CA 1
ATOM 721 C C . ARG A 1 94 ? -12.055 -9.742 -16.531 1 96.31 94 ARG A C 1
ATOM 723 O O . ARG A 1 94 ? -12.812 -8.805 -16.297 1 96.31 94 ARG A O 1
ATOM 730 N N . VAL A 1 95 ? -10.969 -10.078 -15.773 1 97.19 95 VAL A N 1
ATOM 731 C CA . VAL A 1 95 ? -10.469 -9.211 -14.719 1 97.19 95 VAL A CA 1
ATOM 732 C C . VAL A 1 95 ? -9.758 -8 -15.328 1 97.19 95 VAL A C 1
ATOM 734 O O . VAL A 1 95 ? -8.898 -8.156 -16.203 1 97.19 95 VAL A O 1
ATOM 737 N N . ASP A 1 96 ? -10.125 -6.797 -15.008 1 97.88 96 ASP A N 1
ATOM 738 C CA . ASP A 1 96 ? -9.336 -5.629 -15.383 1 97.88 96 ASP A CA 1
ATOM 739 C C . ASP A 1 96 ? -7.906 -5.742 -14.867 1 97.88 96 ASP A C 1
ATOM 741 O O . ASP A 1 96 ? -7.688 -5.949 -13.672 1 97.88 96 ASP A O 1
ATOM 745 N N . PRO A 1 97 ? -6.957 -5.609 -15.711 1 97.69 97 PRO A N 1
ATOM 746 C CA . PRO A 1 97 ? -5.574 -5.891 -15.32 1 97.69 97 PRO A CA 1
ATOM 747 C C . PRO A 1 97 ? -5.043 -4.895 -14.289 1 97.69 97 PRO A C 1
ATOM 749 O O . PRO A 1 97 ? -4.062 -5.18 -13.594 1 97.69 97 PRO A O 1
ATOM 752 N N . THR A 1 98 ? -5.668 -3.666 -14.109 1 97 98 THR A N 1
ATOM 753 C CA . THR A 1 98 ? -5.246 -2.705 -13.094 1 97 98 THR A CA 1
ATOM 754 C C . THR A 1 98 ? -5.422 -3.285 -11.695 1 97 98 THR A C 1
ATOM 756 O O . THR A 1 98 ? -4.738 -2.869 -10.758 1 97 98 THR A O 1
ATOM 759 N N . ASN A 1 99 ? -6.23 -4.332 -11.539 1 98.06 99 ASN A N 1
ATOM 760 C CA . ASN A 1 99 ? -6.527 -4.906 -10.227 1 98.06 99 ASN A CA 1
ATOM 761 C C . ASN A 1 99 ? -5.379 -5.777 -9.727 1 98.06 99 ASN A C 1
ATOM 763 O O . ASN A 1 99 ? -5.293 -6.066 -8.531 1 98.06 99 ASN A O 1
ATOM 767 N N . PHE A 1 100 ? -4.484 -6.207 -10.633 1 98.56 100 PHE A N 1
ATOM 768 C CA . PHE A 1 100 ? -3.342 -6.996 -10.188 1 98.56 100 PHE A CA 1
ATOM 769 C C . PHE A 1 100 ? -2.428 -6.164 -9.289 1 98.56 100 PHE A C 1
ATOM 771 O O . PHE A 1 100 ? -1.91 -6.664 -8.289 1 98.56 100 PHE A O 1
ATOM 778 N N . LYS A 1 101 ? -2.295 -4.902 -9.602 1 98 101 LYS A N 1
ATOM 779 C CA . LYS A 1 101 ? -1.476 -4.02 -8.773 1 98 101 LYS A CA 1
ATOM 780 C C . LYS A 1 101 ? -2.168 -3.699 -7.453 1 98 101 LYS A C 1
ATOM 782 O O . LYS A 1 101 ? -1.51 -3.531 -6.426 1 98 101 LYS A O 1
ATOM 787 N N . ILE A 1 102 ? -3.5 -3.625 -7.5 1 98.44 102 ILE A N 1
ATOM 788 C CA . ILE A 1 102 ? -4.273 -3.4 -6.285 1 98.44 102 ILE A CA 1
ATOM 789 C C . ILE A 1 102 ? -4.051 -4.555 -5.309 1 98.44 102 ILE A C 1
ATOM 791 O O . ILE A 1 102 ? -3.771 -4.336 -4.129 1 98.44 102 ILE A O 1
ATOM 795 N N . LEU A 1 103 ? -4.109 -5.824 -5.836 1 98.81 103 LEU A N 1
ATOM 796 C CA . LEU A 1 103 ? -3.867 -6.984 -4.988 1 98.81 103 LEU A CA 1
ATOM 797 C C . LEU A 1 103 ? -2.432 -6.992 -4.473 1 98.81 103 LEU A C 1
ATOM 799 O O . LEU A 1 103 ? -2.188 -7.32 -3.311 1 98.81 103 LEU A O 1
ATOM 803 N N . ALA A 1 104 ? -1.489 -6.605 -5.352 1 98.69 104 ALA A N 1
ATOM 804 C CA . ALA A 1 104 ? -0.083 -6.555 -4.961 1 98.69 104 ALA A CA 1
ATOM 805 C C . ALA A 1 104 ? 0.125 -5.605 -3.785 1 98.69 104 ALA A C 1
ATOM 807 O O . ALA A 1 104 ? 0.817 -5.941 -2.822 1 98.69 104 ALA A O 1
ATOM 808 N N . HIS A 1 105 ? -0.493 -4.445 -3.826 1 98.25 105 HIS A N 1
ATOM 809 C CA . HIS A 1 105 ? -0.355 -3.459 -2.76 1 98.25 105 HIS A CA 1
ATOM 810 C C . HIS A 1 105 ? -0.934 -3.98 -1.448 1 98.25 105 HIS A C 1
ATOM 812 O O . HIS A 1 105 ? -0.328 -3.814 -0.387 1 98.25 105 HIS A O 1
ATOM 818 N N . ASN A 1 106 ? -2.043 -4.641 -1.523 1 98.88 106 ASN A N 1
ATOM 819 C CA . ASN A 1 106 ? -2.658 -5.152 -0.305 1 98.88 106 ASN A CA 1
ATOM 820 C C . ASN A 1 106 ? -1.866 -6.32 0.276 1 98.88 106 ASN A C 1
ATOM 822 O O . ASN A 1 106 ? -1.818 -6.5 1.494 1 98.88 106 ASN A O 1
ATOM 826 N N . LEU A 1 107 ? -1.227 -7.098 -0.595 1 98.94 107 LEU A N 1
ATOM 827 C CA . LEU A 1 107 ? -0.343 -8.156 -0.121 1 98.94 107 LEU A CA 1
ATOM 828 C C . LEU A 1 107 ? 0.854 -7.574 0.624 1 98.94 107 LEU A C 1
ATOM 830 O O . LEU A 1 107 ? 1.26 -8.102 1.662 1 98.94 107 LEU A O 1
ATOM 834 N N . ILE A 1 108 ? 1.355 -6.477 0.124 1 98.94 108 ILE A N 1
ATOM 835 C CA . ILE A 1 108 ? 2.475 -5.797 0.766 1 98.94 108 ILE A CA 1
ATOM 836 C C . ILE A 1 108 ? 2.059 -5.316 2.154 1 98.94 108 ILE A C 1
ATOM 838 O O . ILE A 1 108 ? 2.797 -5.492 3.127 1 98.94 108 ILE A O 1
ATOM 842 N N . VAL A 1 109 ? 0.868 -4.758 2.303 1 98.88 109 VAL A N 1
ATOM 843 C CA . VAL A 1 109 ? 0.352 -4.312 3.592 1 98.88 109 VAL A CA 1
ATOM 844 C C . VAL A 1 109 ? 0.265 -5.496 4.551 1 98.88 109 VAL A C 1
ATOM 846 O O . VAL A 1 109 ? 0.693 -5.398 5.703 1 98.88 109 VAL A O 1
ATOM 849 N N . ALA A 1 110 ? -0.24 -6.645 4.062 1 98.81 1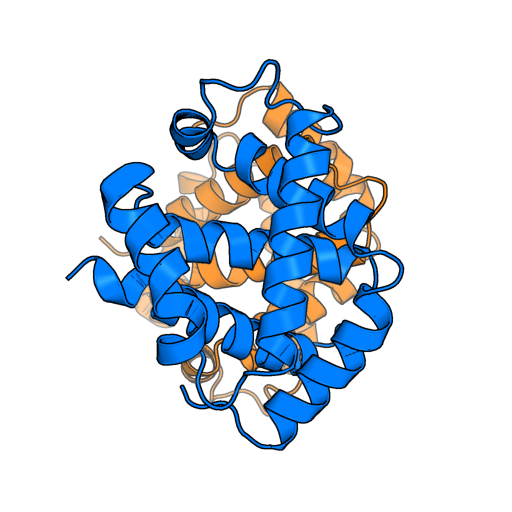10 ALA A N 1
ATOM 850 C CA . ALA A 1 110 ? -0.372 -7.84 4.895 1 98.81 110 ALA A CA 1
ATOM 851 C C . ALA A 1 110 ? 0.996 -8.367 5.312 1 98.81 110 ALA A C 1
ATOM 853 O O . ALA A 1 110 ? 1.208 -8.711 6.477 1 98.81 110 ALA A O 1
ATOM 854 N N . VAL A 1 111 ? 1.945 -8.438 4.379 1 98.81 111 VAL A N 1
ATOM 855 C CA . VAL A 1 111 ? 3.283 -8.945 4.668 1 98.81 111 VAL A CA 1
ATOM 856 C C . VAL A 1 111 ? 3.949 -8.062 5.723 1 98.81 111 VAL A C 1
ATOM 858 O O . VAL A 1 111 ? 4.555 -8.562 6.672 1 98.81 111 VAL A O 1
ATOM 861 N N . ALA A 1 112 ? 3.816 -6.75 5.594 1 98.75 112 ALA A N 1
ATOM 862 C CA . ALA A 1 112 ? 4.398 -5.832 6.566 1 98.75 112 ALA A CA 1
ATOM 863 C C . ALA A 1 112 ? 3.822 -6.074 7.961 1 98.75 112 ALA A C 1
ATOM 865 O O . ALA A 1 112 ? 4.555 -6.043 8.953 1 98.75 112 ALA A O 1
ATOM 866 N N . ALA A 1 113 ? 2.559 -6.332 8.047 1 98.56 113 ALA A N 1
ATOM 867 C CA . ALA A 1 113 ? 1.874 -6.551 9.32 1 98.56 113 ALA A CA 1
ATOM 868 C C . ALA A 1 113 ? 2.398 -7.805 10.016 1 98.56 113 ALA A C 1
ATOM 870 O O . ALA A 1 113 ? 2.498 -7.844 11.242 1 98.56 113 ALA A O 1
ATOM 871 N N . TYR A 1 114 ? 2.779 -8.766 9.25 1 98.31 114 TYR A N 1
ATOM 872 C CA . TYR A 1 114 ? 3.16 -10.055 9.828 1 98.31 114 TYR A CA 1
ATOM 873 C C . TYR A 1 114 ? 4.66 -10.102 10.102 1 98.31 114 TYR A C 1
ATOM 875 O O . TYR A 1 114 ? 5.117 -10.891 10.93 1 98.31 114 TYR A O 1
ATOM 883 N N . PHE A 1 115 ? 5.473 -9.242 9.391 1 98.12 115 PHE A N 1
ATOM 884 C CA . PHE A 1 115 ? 6.922 -9.312 9.523 1 98.12 115 PHE A CA 1
ATOM 885 C C . PHE A 1 115 ? 7.516 -7.918 9.688 1 98.12 115 PHE A C 1
ATOM 887 O O . PHE A 1 115 ? 8.445 -7.543 8.961 1 98.12 115 PHE A O 1
ATOM 894 N N . PRO A 1 116 ? 7.066 -7.168 10.703 1 96.31 116 PRO A N 1
ATOM 895 C CA . PRO A 1 116 ? 7.488 -5.773 10.844 1 96.31 116 PRO A CA 1
ATOM 896 C C . PRO A 1 116 ? 9 -5.629 11.008 1 96.31 116 PRO A C 1
ATOM 898 O O . PRO A 1 116 ? 9.578 -4.637 10.562 1 96.31 116 PRO A O 1
ATOM 901 N N . GLY A 1 117 ? 9.656 -6.598 11.602 1 96.81 117 GLY A N 1
ATOM 902 C CA . GLY A 1 117 ? 11.094 -6.52 11.805 1 96.81 117 GLY A CA 1
ATOM 903 C C . GLY A 1 117 ? 11.891 -6.898 10.57 1 96.81 117 GLY A C 1
ATOM 904 O O . GLY A 1 117 ? 12.969 -6.355 10.328 1 96.81 117 GLY A O 1
ATOM 905 N N . GLU A 1 118 ? 11.422 -7.789 9.719 1 98 118 GLU A N 1
ATOM 906 C CA . GLU A 1 118 ? 12.141 -8.344 8.578 1 98 118 GLU A CA 1
ATOM 907 C C . GLU A 1 118 ? 11.836 -7.574 7.297 1 98 118 GLU A C 1
ATOM 909 O O . GLU A 1 118 ? 12.648 -7.547 6.371 1 98 118 GLU A O 1
ATOM 914 N N . PHE A 1 119 ? 10.664 -6.961 7.277 1 98.56 119 PHE A N 1
ATOM 915 C CA . PHE A 1 119 ? 10.211 -6.316 6.051 1 98.56 119 PHE A CA 1
ATOM 916 C C . PHE A 1 119 ? 10.695 -4.871 5.988 1 98.56 119 PHE A C 1
ATOM 918 O O . PHE A 1 119 ? 9.883 -3.943 5.961 1 98.56 119 PHE A O 1
ATOM 925 N N . THR A 1 120 ? 12.008 -4.68 5.848 1 98.56 120 THR A N 1
ATOM 926 C CA . THR A 1 120 ? 12.656 -3.377 5.762 1 98.56 120 THR A CA 1
ATOM 927 C C . THR A 1 120 ? 12.305 -2.68 4.453 1 98.56 120 THR A C 1
ATOM 929 O O . THR A 1 120 ? 11.75 -3.301 3.539 1 98.56 120 THR A O 1
ATOM 932 N N . PRO A 1 121 ? 12.625 -1.441 4.32 1 98.69 121 PRO A N 1
ATOM 933 C CA . PRO A 1 121 ? 12.383 -0.737 3.059 1 98.69 121 PRO A CA 1
ATOM 934 C C . PRO A 1 121 ? 13.062 -1.412 1.868 1 98.69 121 PRO A C 1
ATOM 936 O O . PRO A 1 121 ? 12.492 -1.455 0.774 1 98.69 121 PRO A O 1
ATOM 939 N N . GLU A 1 122 ? 14.219 -1.956 2.08 1 98.5 122 GLU A N 1
ATOM 940 C CA . GLU A 1 122 ? 14.938 -2.625 0.998 1 98.5 122 GLU A CA 1
ATOM 941 C C . GLU A 1 122 ? 14.234 -3.918 0.588 1 98.5 122 GLU A C 1
ATOM 943 O O . GLU A 1 122 ? 14.156 -4.234 -0.6 1 98.5 122 GLU A O 1
ATOM 948 N N . ILE A 1 123 ? 13.766 -4.676 1.551 1 98.81 123 ILE A N 1
ATOM 949 C CA . ILE A 1 123 ? 13.016 -5.891 1.248 1 98.81 123 ILE A CA 1
ATOM 950 C C . ILE A 1 123 ? 11.695 -5.527 0.572 1 98.81 123 ILE A C 1
ATOM 952 O O . ILE A 1 123 ? 11.281 -6.184 -0.386 1 98.81 123 ILE A O 1
ATOM 956 N N . HIS A 1 124 ? 11.062 -4.492 1.079 1 98.88 124 HIS A N 1
ATOM 957 C CA . HIS A 1 124 ? 9.859 -3.943 0.454 1 98.88 124 HIS A CA 1
ATOM 958 C C . HIS A 1 124 ? 10.109 -3.619 -1.017 1 98.88 124 HIS A C 1
ATOM 960 O O . HIS A 1 124 ? 9.305 -3.988 -1.88 1 98.88 124 HIS A O 1
ATOM 966 N N . LEU A 1 125 ? 11.211 -2.982 -1.349 1 98.75 125 LEU A N 1
ATOM 967 C CA . LEU A 1 125 ? 11.562 -2.648 -2.725 1 98.75 125 LEU A CA 1
ATOM 968 C C . LEU A 1 125 ? 11.641 -3.902 -3.588 1 98.75 125 LEU A C 1
ATOM 970 O O . LEU A 1 125 ? 11.055 -3.953 -4.672 1 98.75 125 LEU A O 1
ATOM 974 N N . SER A 1 126 ? 12.328 -4.879 -3.111 1 98.81 126 SER A N 1
ATOM 975 C CA . SER A 1 126 ? 12.516 -6.105 -3.879 1 98.81 126 SER A CA 1
ATOM 976 C C . SER A 1 126 ? 11.195 -6.832 -4.102 1 98.81 126 SER A C 1
ATOM 978 O O . SER A 1 126 ? 10.93 -7.32 -5.199 1 98.81 126 SER A O 1
ATOM 980 N N . VAL A 1 127 ? 10.398 -6.871 -3.037 1 98.81 127 VAL A N 1
ATOM 981 C CA . VAL A 1 127 ? 9.109 -7.551 -3.129 1 98.81 127 VAL A CA 1
ATOM 982 C C . VAL A 1 127 ? 8.18 -6.777 -4.062 1 98.81 127 VAL A C 1
ATOM 984 O O . VAL A 1 127 ? 7.469 -7.371 -4.871 1 98.81 127 VAL A O 1
ATOM 987 N N . ASP A 1 128 ? 8.203 -5.527 -3.973 1 98.75 128 ASP A N 1
ATOM 988 C CA . ASP A 1 128 ? 7.383 -4.699 -4.855 1 98.75 128 ASP A CA 1
ATOM 989 C C . ASP A 1 128 ? 7.77 -4.91 -6.316 1 98.75 128 ASP A C 1
ATOM 991 O O . ASP A 1 128 ? 6.902 -5.059 -7.18 1 98.75 128 ASP A O 1
ATOM 995 N N . LYS A 1 129 ? 9.055 -4.891 -6.629 1 98.5 129 LYS A N 1
ATOM 996 C CA . LYS A 1 129 ? 9.531 -5.148 -7.988 1 98.5 129 LYS A CA 1
ATOM 997 C C . LYS A 1 129 ? 9.031 -6.496 -8.5 1 98.5 129 LYS A C 1
ATOM 999 O O . LYS A 1 129 ? 8.562 -6.598 -9.633 1 98.5 129 LYS A O 1
ATOM 1004 N N . PHE A 1 130 ? 9.18 -7.469 -7.652 1 98.81 130 PHE A N 1
ATOM 1005 C CA . PHE A 1 130 ? 8.75 -8.82 -8 1 98.81 130 PHE A CA 1
ATOM 1006 C C . PHE A 1 130 ? 7.258 -8.859 -8.312 1 98.81 130 PHE A C 1
ATOM 1008 O O . PHE A 1 130 ? 6.848 -9.383 -9.344 1 98.81 130 PHE A O 1
ATOM 1015 N N . LEU A 1 131 ? 6.426 -8.258 -7.441 1 98.75 131 LEU A N 1
ATOM 1016 C CA . LEU A 1 131 ? 4.98 -8.289 -7.609 1 98.75 131 LEU A CA 1
ATOM 1017 C C . LEU A 1 131 ? 4.559 -7.457 -8.82 1 98.75 131 LEU A C 1
ATOM 1019 O O . LEU A 1 131 ? 3.582 -7.793 -9.5 1 98.75 131 LEU A O 1
ATOM 1023 N N . GLN A 1 132 ? 5.277 -6.406 -9.102 1 98.06 132 GLN A N 1
ATOM 1024 C CA . GLN A 1 132 ? 4.996 -5.617 -10.297 1 98.06 132 GLN A CA 1
ATOM 1025 C C . GLN A 1 132 ? 5.27 -6.422 -11.562 1 98.06 132 GLN A C 1
ATOM 1027 O O . GLN A 1 132 ? 4.5 -6.355 -12.523 1 98.06 132 GLN A O 1
ATOM 1032 N N . GLN A 1 133 ? 6.363 -7.148 -11.562 1 98.31 133 GLN A N 1
ATOM 1033 C CA . GLN A 1 133 ? 6.66 -8.008 -12.703 1 98.31 133 GLN A CA 1
ATOM 1034 C C . GLN A 1 133 ? 5.605 -9.094 -12.859 1 98.31 133 GLN A C 1
ATOM 1036 O O . GLN A 1 133 ? 5.219 -9.438 -13.984 1 98.31 133 GLN A O 1
ATOM 1041 N N . LEU A 1 134 ? 5.207 -9.648 -11.742 1 98.62 134 LEU A N 1
ATOM 1042 C CA . LEU A 1 134 ? 4.145 -10.641 -11.758 1 98.62 134 LEU A CA 1
ATOM 1043 C C . LEU A 1 134 ? 2.859 -10.062 -12.336 1 98.62 134 LEU A C 1
ATOM 1045 O O . LEU A 1 134 ? 2.221 -10.688 -13.188 1 98.62 134 LEU A O 1
ATOM 1049 N N . ALA A 1 135 ? 2.467 -8.875 -11.922 1 98.25 135 ALA A N 1
ATOM 1050 C CA . ALA A 1 135 ? 1.271 -8.203 -12.422 1 98.25 135 ALA A CA 1
ATOM 1051 C C . ALA A 1 135 ? 1.367 -7.949 -13.922 1 98.25 135 ALA A C 1
ATOM 1053 O O . ALA A 1 135 ? 0.391 -8.133 -14.656 1 98.25 135 ALA A O 1
ATOM 1054 N N . LEU A 1 136 ? 2.543 -7.504 -14.359 1 97.44 136 LEU A N 1
ATOM 1055 C CA . LEU A 1 136 ? 2.766 -7.266 -15.789 1 97.44 136 LEU A CA 1
ATOM 1056 C C . LEU A 1 136 ? 2.619 -8.562 -16.578 1 97.44 136 LEU A C 1
ATOM 1058 O O . LEU A 1 136 ? 2.006 -8.57 -17.656 1 97.44 136 LEU A O 1
ATOM 1062 N N . ALA A 1 137 ? 3.162 -9.625 -16.047 1 98.06 137 ALA A N 1
ATOM 1063 C CA . ALA A 1 137 ? 3.062 -10.93 -16.703 1 98.06 137 ALA A CA 1
ATOM 1064 C C . ALA A 1 137 ? 1.609 -11.383 -16.812 1 98.06 137 ALA A C 1
ATOM 1066 O O . ALA A 1 137 ? 1.185 -11.906 -17.844 1 98.06 137 ALA A O 1
ATOM 1067 N N . LEU A 1 138 ? 0.782 -11.188 -15.75 1 98.25 138 LEU A N 1
ATOM 1068 C CA . LEU A 1 138 ? -0.625 -11.578 -15.727 1 98.25 138 LEU A CA 1
ATOM 1069 C C . LEU A 1 138 ? -1.433 -10.734 -16.719 1 98.25 138 LEU A C 1
ATOM 1071 O O . LEU A 1 138 ? -2.498 -11.156 -17.172 1 98.25 138 LEU A O 1
ATOM 1075 N N . ALA A 1 139 ? -0.899 -9.602 -17.078 1 97.75 139 ALA A N 1
ATOM 1076 C CA . ALA A 1 139 ? -1.619 -8.695 -17.969 1 97.75 139 ALA A CA 1
ATOM 1077 C C . ALA A 1 139 ? -1.188 -8.898 -19.406 1 97.75 139 ALA A C 1
ATOM 1079 O O . ALA A 1 139 ? -1.676 -8.211 -20.312 1 97.75 139 ALA A O 1
ATOM 1080 N N . GLU A 1 140 ? -0.303 -9.805 -19.672 1 96.44 140 GLU A N 1
ATOM 1081 C CA . GLU A 1 140 ? 0.354 -9.961 -20.953 1 96.44 140 GLU A CA 1
ATOM 1082 C C . GLU A 1 140 ? -0.648 -10.336 -22.047 1 96.44 140 GLU A C 1
ATOM 1084 O O . GLU A 1 140 ? -0.539 -9.875 -23.188 1 96.44 140 GLU A O 1
ATOM 1089 N N . LYS A 1 141 ? -1.71 -11.086 -21.75 1 94.56 141 LYS A N 1
ATOM 1090 C CA . LYS A 1 141 ? -2.617 -11.602 -22.766 1 94.56 141 LYS A CA 1
ATOM 1091 C C . LYS A 1 141 ? -3.836 -10.695 -22.938 1 94.56 141 LYS A C 1
ATOM 1093 O O . LYS A 1 141 ? -4.801 -11.055 -23.609 1 94.56 141 LYS A O 1
ATOM 1098 N N 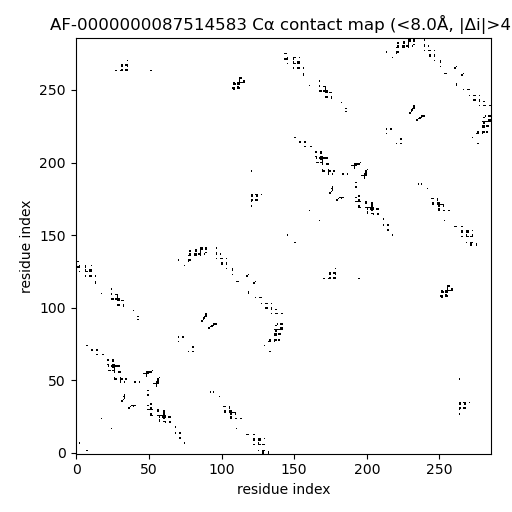. TYR A 1 142 ? -3.85 -9.547 -22.266 1 92.19 142 TYR A N 1
ATOM 1099 C CA . TYR A 1 142 ? -4.918 -8.57 -22.438 1 92.19 142 TYR A CA 1
ATOM 1100 C C . TYR A 1 142 ? -4.742 -7.785 -23.734 1 92.19 142 TYR A C 1
ATOM 1102 O O . TYR A 1 142 ? -5.668 -7.113 -24.203 1 92.19 142 TYR A O 1
ATOM 1110 N N . ARG A 1 143 ? -3.6 -7.746 -24.297 1 74.75 143 ARG A N 1
ATOM 1111 C CA . ARG A 1 143 ? -3.338 -7.012 -25.531 1 74.75 143 ARG A CA 1
ATOM 1112 C C . ARG A 1 143 ? -3.691 -7.852 -26.75 1 74.75 143 ARG A C 1
ATOM 1114 O O . ARG A 1 143 ? -3.65 -9.086 -26.703 1 74.75 143 ARG A O 1
ATOM 1121 N N . MET B 1 1 ? -14.352 10.523 -1.993 1 65.81 1 MET B N 1
ATOM 1122 C CA . MET B 1 1 ? -15.477 10.023 -1.204 1 65.81 1 MET B CA 1
ATOM 1123 C C . MET B 1 1 ? -15.492 10.656 0.184 1 65.81 1 MET B C 1
ATOM 1125 O O . MET B 1 1 ? -14.438 10.992 0.727 1 65.81 1 MET B O 1
ATOM 1129 N N . SER B 1 2 ? -16.578 11.156 0.499 1 86.31 2 SER B N 1
ATOM 1130 C CA . SER B 1 2 ? -16.734 11.805 1.8 1 86.31 2 SER B CA 1
ATOM 1131 C C . SER B 1 2 ? -16.547 10.797 2.936 1 86.31 2 SER B C 1
ATOM 1133 O O . SER B 1 2 ? -16.797 9.602 2.762 1 86.31 2 SER B O 1
ATOM 1135 N N . LEU B 1 3 ? -15.945 11.242 4.023 1 96.94 3 LEU B N 1
ATOM 1136 C CA . LEU B 1 3 ? -15.789 10.414 5.215 1 96.94 3 LEU B CA 1
ATOM 1137 C C . LEU B 1 3 ? -17.094 10.312 5.98 1 96.94 3 LEU B C 1
ATOM 1139 O O . LEU B 1 3 ? -17.688 11.336 6.34 1 96.94 3 LEU B O 1
ATOM 1143 N N . SER B 1 4 ? -17.609 9.141 6.176 1 97.5 4 SER B N 1
ATOM 1144 C CA . SER B 1 4 ? -18.766 8.93 7.043 1 97.5 4 SER B CA 1
ATOM 1145 C C . SER B 1 4 ? -18.406 9.156 8.508 1 97.5 4 SER B C 1
ATOM 1147 O O . SER B 1 4 ? -17.234 9.312 8.852 1 97.5 4 SER B O 1
ATOM 1149 N N . ALA B 1 5 ? -19.406 9.211 9.414 1 97.75 5 ALA B N 1
ATOM 1150 C CA . ALA B 1 5 ? -19.172 9.312 10.852 1 97.75 5 ALA B CA 1
ATOM 1151 C C . ALA B 1 5 ? -18.328 8.133 11.344 1 97.75 5 ALA B C 1
ATOM 1153 O O . ALA B 1 5 ? -17.453 8.305 12.203 1 97.75 5 ALA B O 1
ATOM 1154 N N . LYS B 1 6 ? -18.609 6.953 10.82 1 98.25 6 LYS B N 1
ATOM 1155 C CA . LYS B 1 6 ? -17.859 5.754 11.203 1 98.25 6 LYS B CA 1
ATOM 1156 C C . LYS B 1 6 ? -16.406 5.844 10.75 1 98.25 6 LYS B C 1
ATOM 1158 O O . LYS B 1 6 ? -15.5 5.465 11.484 1 98.25 6 LYS B O 1
ATOM 1163 N N . ASP B 1 7 ? -16.172 6.344 9.508 1 98.5 7 ASP B N 1
ATOM 1164 C CA . ASP B 1 7 ? -14.812 6.551 9.023 1 98.5 7 ASP B CA 1
ATOM 1165 C C . ASP B 1 7 ? -14.023 7.461 9.953 1 98.5 7 ASP B C 1
ATOM 1167 O O . ASP B 1 7 ? -12.891 7.145 10.336 1 98.5 7 ASP B O 1
ATOM 1171 N N . LYS B 1 8 ? -14.656 8.602 10.305 1 98.56 8 LYS B N 1
ATOM 1172 C CA . LYS B 1 8 ? -13.984 9.594 11.148 1 98.56 8 LYS B CA 1
ATOM 1173 C C . LYS B 1 8 ? -13.664 9.008 12.516 1 98.56 8 LYS B C 1
ATOM 1175 O O . LYS B 1 8 ? -12.578 9.25 13.055 1 98.56 8 LYS B O 1
ATOM 1180 N N . ALA B 1 9 ? -14.555 8.234 13.086 1 98.62 9 ALA B N 1
ATOM 1181 C CA . ALA B 1 9 ? -14.328 7.598 14.375 1 98.62 9 ALA B CA 1
ATOM 1182 C C . ALA B 1 9 ? -13.172 6.605 14.305 1 98.62 9 ALA B C 1
ATOM 1184 O O . ALA B 1 9 ? -12.336 6.547 15.211 1 98.62 9 ALA B O 1
ATOM 1185 N N . ASN B 1 10 ? -13.148 5.766 13.258 1 98.75 10 ASN B N 1
ATOM 1186 C CA . ASN B 1 10 ? -12.078 4.793 13.055 1 98.75 10 ASN B CA 1
ATOM 1187 C C . ASN B 1 10 ? -10.719 5.473 12.938 1 98.75 10 ASN B C 1
ATOM 1189 O O . ASN B 1 10 ? -9.742 5.027 13.539 1 98.75 10 ASN B O 1
ATOM 1193 N N . VAL B 1 11 ? -10.688 6.578 12.148 1 98.88 11 VAL B N 1
ATOM 1194 C CA . VAL B 1 11 ? -9.438 7.309 11.953 1 98.88 11 VAL B CA 1
ATOM 1195 C C . VAL B 1 11 ? -8.953 7.879 13.281 1 98.88 11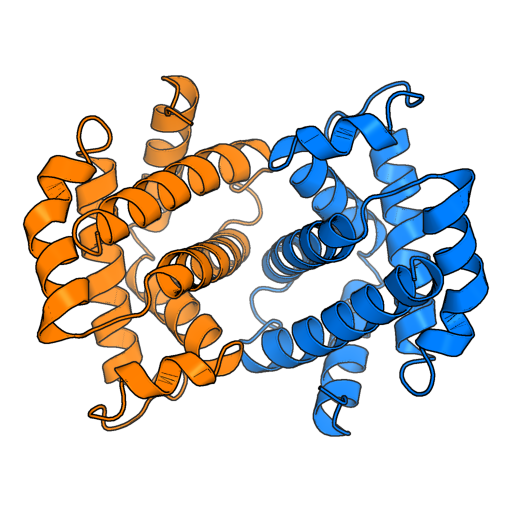 VAL B C 1
ATOM 1197 O O . VAL B 1 11 ? -7.785 7.723 13.641 1 98.88 11 VAL B O 1
ATOM 1200 N N . LYS B 1 12 ? -9.836 8.508 14.062 1 98.75 12 LYS B N 1
ATOM 1201 C CA . LYS B 1 12 ? -9.461 9.094 15.352 1 98.75 12 LYS B CA 1
ATOM 1202 C C . LYS B 1 12 ? -8.969 8.023 16.312 1 98.75 12 LYS B C 1
ATOM 1204 O O . LYS B 1 12 ? -7.969 8.227 17.016 1 98.75 12 LYS B O 1
ATOM 1209 N N . ALA B 1 13 ? -9.625 6.914 16.359 1 98.69 13 ALA B N 1
ATOM 1210 C CA . ALA B 1 13 ? -9.273 5.836 17.281 1 98.69 13 ALA B CA 1
ATOM 1211 C C . ALA B 1 13 ? -7.883 5.285 16.969 1 98.69 13 ALA B C 1
ATOM 1213 O O . ALA B 1 13 ? -7.047 5.16 17.875 1 98.69 13 ALA B O 1
ATOM 1214 N N . ILE B 1 14 ? -7.609 4.957 15.711 1 98.81 14 ILE B N 1
ATOM 1215 C CA . ILE B 1 14 ? -6.316 4.371 15.375 1 98.81 14 ILE B CA 1
ATOM 1216 C C . ILE B 1 14 ? -5.219 5.426 15.516 1 98.81 14 ILE B C 1
ATOM 1218 O O . ILE B 1 14 ? -4.09 5.109 15.891 1 98.81 14 ILE B O 1
ATOM 1222 N N . TRP B 1 15 ? -5.562 6.734 15.203 1 98.75 15 TRP B N 1
ATOM 1223 C CA . TRP B 1 15 ? -4.574 7.793 15.336 1 98.75 15 TRP B CA 1
ATOM 1224 C C . TRP B 1 15 ? -4.137 7.949 16.797 1 98.75 15 TRP B C 1
ATOM 1226 O O . TRP B 1 15 ? -2.975 8.258 17.062 1 98.75 15 TRP B O 1
ATOM 1236 N N . GLY B 1 16 ? -5.062 7.75 17.719 1 98.69 16 GLY B N 1
ATOM 1237 C CA . GLY B 1 16 ? -4.695 7.754 19.125 1 98.69 16 GLY B CA 1
ATOM 1238 C C . GLY B 1 16 ? -3.609 6.754 19.469 1 98.69 16 GLY B C 1
ATOM 1239 O O . GLY B 1 16 ? -2.764 7.012 20.328 1 98.69 16 GLY B O 1
ATOM 1240 N N . LYS B 1 17 ? -3.6 5.633 18.797 1 98.5 17 LYS B N 1
ATOM 1241 C CA . LYS B 1 17 ? -2.582 4.605 19 1 98.5 17 LYS B CA 1
ATOM 1242 C C . LYS B 1 17 ? -1.3 4.945 18.25 1 98.5 17 LYS B C 1
ATOM 1244 O O . LYS B 1 17 ? -0.203 4.594 18.688 1 98.5 17 LYS B O 1
ATOM 1249 N N . ILE B 1 18 ? -1.408 5.633 17.125 1 98.62 18 ILE B N 1
ATOM 1250 C CA . ILE B 1 18 ? -0.3 5.977 16.234 1 98.62 18 ILE B CA 1
ATOM 1251 C C . ILE B 1 18 ? 0.54 7.082 16.875 1 98.62 18 ILE B C 1
ATOM 1253 O O . ILE B 1 18 ? 1.769 7.074 16.781 1 98.62 18 ILE B O 1
ATOM 1257 N N . LEU B 1 19 ? -0.084 7.965 17.547 1 98.44 19 LEU B N 1
ATOM 1258 C CA . LEU B 1 19 ? 0.519 9.219 17.984 1 98.44 19 LEU B CA 1
ATOM 1259 C C . LEU B 1 19 ? 1.761 8.969 18.828 1 98.44 19 LEU B C 1
ATOM 1261 O O . LEU B 1 19 ? 2.807 9.578 18.609 1 98.44 19 LEU B O 1
ATOM 1265 N N . PRO B 1 20 ? 1.71 8.008 19.812 1 98.5 20 PRO B N 1
ATOM 1266 C CA . PRO B 1 20 ? 2.887 7.766 20.641 1 98.5 20 PRO B CA 1
ATOM 1267 C C . PRO B 1 20 ? 4.074 7.223 19.859 1 98.5 20 PRO B C 1
ATOM 1269 O O . PRO B 1 20 ? 5.207 7.254 20.344 1 98.5 20 PRO B O 1
ATOM 1272 N N . ARG B 1 21 ? 3.85 6.734 18.641 1 98.25 21 ARG B N 1
ATOM 1273 C CA . ARG B 1 21 ? 4.898 6.152 17.812 1 98.25 21 ARG B CA 1
ATOM 1274 C C . ARG B 1 21 ? 5.047 6.918 16.5 1 98.25 21 ARG B C 1
ATOM 1276 O O . ARG B 1 21 ? 5.621 6.402 15.531 1 98.25 21 ARG B O 1
ATOM 1283 N N . SER B 1 22 ? 4.512 8.086 16.438 1 98.5 22 SER B N 1
ATOM 1284 C CA . SER B 1 22 ? 4.34 8.805 15.18 1 98.5 22 SER B CA 1
ATOM 1285 C C . SER B 1 22 ? 5.688 9.148 14.555 1 98.5 22 SER B C 1
ATOM 1287 O O . SER B 1 22 ? 5.824 9.141 13.328 1 98.5 22 SER B O 1
ATOM 1289 N N . ASP B 1 23 ? 6.73 9.391 15.445 1 98.5 23 ASP B N 1
ATOM 1290 C CA . ASP B 1 23 ? 8.047 9.711 14.906 1 98.5 23 ASP B CA 1
ATOM 1291 C C . ASP B 1 23 ? 8.617 8.523 14.125 1 98.5 23 ASP B C 1
ATOM 1293 O O . ASP B 1 23 ? 9.086 8.688 12.992 1 98.5 23 ASP B O 1
ATOM 1297 N N . GLU B 1 24 ? 8.547 7.352 14.719 1 98.38 24 GLU B N 1
ATOM 1298 C CA . GLU B 1 24 ? 9.062 6.141 14.086 1 98.38 24 GLU B CA 1
ATOM 1299 C C . GLU B 1 24 ? 8.266 5.789 12.836 1 98.38 24 GLU B C 1
ATOM 1301 O O . GLU B 1 24 ? 8.836 5.422 11.812 1 98.38 24 GLU B O 1
ATOM 1306 N N . ILE B 1 25 ? 6.969 5.941 12.922 1 98.81 25 ILE B N 1
ATOM 1307 C CA . ILE B 1 25 ? 6.086 5.57 11.82 1 98.81 25 ILE B CA 1
ATOM 1308 C C . ILE B 1 25 ? 6.297 6.523 10.648 1 98.81 25 ILE B C 1
ATOM 1310 O O . ILE B 1 25 ? 6.359 6.098 9.492 1 98.81 25 ILE B O 1
ATOM 1314 N N . GLY B 1 26 ? 6.406 7.824 10.922 1 98.88 26 GLY B N 1
ATOM 1315 C CA . GLY B 1 26 ? 6.688 8.797 9.875 1 98.88 26 GLY B CA 1
ATOM 1316 C C . GLY B 1 26 ? 8.008 8.555 9.172 1 98.88 26 GLY B C 1
ATOM 1317 O O . GLY B 1 26 ? 8.094 8.648 7.949 1 98.88 26 GLY B O 1
ATOM 1318 N N . GLU B 1 27 ? 9.055 8.281 9.984 1 98.88 27 GLU B N 1
ATOM 1319 C CA . GLU B 1 27 ? 10.352 7.961 9.406 1 98.88 27 GLU B CA 1
ATOM 1320 C C . GLU B 1 27 ? 10.266 6.727 8.516 1 98.88 27 GLU B C 1
ATOM 1322 O O . GLU B 1 27 ? 10.828 6.707 7.414 1 98.88 27 GLU B O 1
ATOM 1327 N N . GLN B 1 28 ? 9.57 5.703 8.93 1 98.81 28 GLN B N 1
ATOM 1328 C CA . GLN B 1 28 ? 9.422 4.473 8.156 1 98.81 28 GLN B CA 1
ATOM 1329 C C . GLN B 1 28 ? 8.648 4.719 6.867 1 98.81 28 GLN B C 1
ATOM 1331 O O . GLN B 1 28 ? 9.016 4.211 5.805 1 98.81 28 GLN B O 1
ATOM 1336 N N . ALA B 1 29 ? 7.57 5.484 6.965 1 98.88 29 ALA B N 1
ATOM 1337 C CA . ALA B 1 29 ? 6.777 5.789 5.773 1 98.88 29 ALA B CA 1
ATOM 1338 C C . ALA B 1 29 ? 7.613 6.523 4.73 1 98.88 29 ALA B C 1
ATOM 1340 O O . ALA B 1 29 ? 7.609 6.16 3.553 1 98.88 29 ALA B O 1
ATOM 1341 N N . LEU B 1 30 ? 8.328 7.512 5.203 1 98.88 30 LEU B N 1
ATOM 1342 C CA . LEU B 1 30 ? 9.141 8.312 4.297 1 98.88 30 LEU B CA 1
ATOM 1343 C C . LEU B 1 30 ? 10.305 7.496 3.742 1 98.88 30 LEU B C 1
ATOM 1345 O O . LEU B 1 30 ? 10.617 7.586 2.553 1 98.88 30 LEU B O 1
ATOM 1349 N N . SER B 1 31 ? 10.969 6.699 4.535 1 98.88 31 SER B N 1
ATOM 1350 C CA . SER B 1 31 ? 12.039 5.816 4.086 1 98.88 31 SER B CA 1
ATOM 1351 C C . SER B 1 31 ? 11.555 4.871 2.992 1 98.88 31 SER B C 1
ATOM 1353 O O . SER B 1 31 ? 12.227 4.691 1.974 1 98.88 31 SER B O 1
ATOM 1355 N N . ARG B 1 32 ? 10.406 4.273 3.188 1 98.88 32 ARG B N 1
ATOM 1356 C CA . ARG B 1 32 ? 9.852 3.355 2.199 1 98.88 32 ARG B CA 1
ATOM 1357 C C . ARG B 1 32 ? 9.547 4.078 0.89 1 98.88 32 ARG B C 1
ATOM 1359 O O . ARG B 1 32 ? 9.828 3.557 -0.192 1 98.88 32 ARG B O 1
ATOM 1366 N N . MET B 1 33 ? 8.992 5.301 1.024 1 98.88 33 MET B N 1
ATOM 1367 C CA . MET B 1 33 ? 8.75 6.051 -0.203 1 98.88 33 MET B CA 1
ATOM 1368 C C . MET B 1 33 ? 10.055 6.301 -0.955 1 98.88 33 MET B C 1
ATOM 1370 O O . MET B 1 33 ? 10.141 6.055 -2.16 1 98.88 33 MET B O 1
ATOM 1374 N N . LEU B 1 34 ? 11.102 6.723 -0.265 1 98.88 34 LEU B N 1
ATOM 1375 C CA . LEU B 1 34 ? 12.359 7.098 -0.896 1 98.88 34 LEU B CA 1
ATOM 1376 C C . LEU B 1 34 ? 13.062 5.875 -1.478 1 98.88 34 LEU B C 1
ATOM 1378 O O . LEU B 1 34 ? 13.688 5.957 -2.537 1 98.88 34 LEU B O 1
ATOM 1382 N N . VAL B 1 35 ? 12.938 4.75 -0.891 1 98.75 35 VAL B N 1
ATOM 1383 C CA . VAL B 1 35 ? 13.633 3.543 -1.316 1 98.75 35 VAL B CA 1
ATOM 1384 C C . VAL B 1 35 ? 12.852 2.865 -2.443 1 98.75 35 VAL B C 1
ATOM 1386 O O . VAL B 1 35 ? 13.438 2.473 -3.457 1 98.75 35 VAL B O 1
ATOM 1389 N N . VAL B 1 36 ? 11.555 2.773 -2.336 1 98.56 36 VAL B N 1
ATOM 1390 C CA . VAL B 1 36 ? 10.727 2.004 -3.262 1 98.56 36 VAL B CA 1
ATOM 1391 C C . VAL B 1 36 ? 10.391 2.854 -4.484 1 98.56 36 VAL B C 1
ATOM 1393 O O . VAL B 1 36 ? 10.234 2.326 -5.59 1 98.56 36 VAL B O 1
ATOM 1396 N N . TYR B 1 37 ? 10.242 4.141 -4.289 1 98.25 37 TYR B N 1
ATOM 1397 C CA . TYR B 1 37 ? 9.977 5.094 -5.363 1 98.25 37 TYR B CA 1
ATOM 1398 C C . TYR B 1 37 ? 11.117 6.102 -5.488 1 98.25 37 TYR B C 1
ATOM 1400 O O . TYR B 1 37 ? 10.922 7.297 -5.246 1 98.25 37 TYR B O 1
ATOM 1408 N N . PRO B 1 38 ? 12.219 5.645 -6.008 1 97.75 38 PRO B N 1
ATOM 1409 C CA . PRO B 1 38 ? 13.438 6.453 -5.941 1 97.75 38 PRO B CA 1
ATOM 1410 C C . PRO B 1 38 ? 13.328 7.742 -6.754 1 97.75 38 PRO B C 1
ATOM 1412 O O . PRO B 1 38 ? 14.094 8.68 -6.527 1 97.75 38 PRO B O 1
ATOM 1415 N N . GLN B 1 39 ? 12.359 7.855 -7.711 1 97.56 39 GLN B N 1
ATOM 1416 C CA . GLN B 1 39 ? 12.156 9.094 -8.461 1 97.56 39 GLN B CA 1
ATOM 1417 C C . GLN B 1 39 ? 11.75 10.234 -7.535 1 97.56 39 GLN B C 1
ATOM 1419 O O . GLN B 1 39 ? 11.883 11.406 -7.895 1 97.56 39 GLN B O 1
ATOM 1424 N N . THR B 1 40 ? 11.312 9.953 -6.297 1 98.44 40 THR B N 1
ATOM 1425 C CA . THR B 1 40 ? 10.883 10.977 -5.352 1 98.44 40 THR B CA 1
ATOM 1426 C C . THR B 1 40 ? 12.086 11.648 -4.695 1 98.44 40 THR B C 1
ATOM 1428 O O . THR B 1 40 ? 11.961 12.719 -4.098 1 98.44 40 THR B O 1
ATOM 1431 N N . LYS B 1 41 ? 13.242 11.047 -4.781 1 98.25 41 LYS B N 1
ATOM 1432 C CA . LYS B 1 41 ? 14.453 11.578 -4.152 1 98.25 41 LYS B CA 1
ATOM 1433 C C . LYS B 1 41 ? 14.812 12.945 -4.727 1 98.25 41 LYS B C 1
ATOM 1435 O O . LYS B 1 41 ? 15.445 13.758 -4.051 1 98.25 41 LYS B O 1
ATOM 1440 N N . ALA B 1 42 ? 14.336 13.211 -5.949 1 97.56 42 ALA B N 1
ATOM 1441 C CA . ALA B 1 42 ? 14.672 14.461 -6.621 1 97.56 42 ALA B CA 1
ATOM 1442 C C . ALA B 1 42 ? 14.148 15.664 -5.848 1 97.56 42 ALA B C 1
ATOM 1444 O O . ALA B 1 42 ? 14.742 16.75 -5.879 1 97.56 42 ALA B O 1
ATOM 1445 N N . TYR B 1 43 ? 13.078 15.477 -5.035 1 97.69 43 TYR B N 1
ATOM 1446 C CA . TYR B 1 43 ? 12.453 16.562 -4.289 1 97.69 43 TYR B CA 1
ATOM 1447 C C . TYR B 1 43 ? 13.227 16.859 -3.01 1 97.69 43 TYR B C 1
ATOM 1449 O O . TYR B 1 43 ? 12.969 17.859 -2.338 1 97.69 43 TYR B O 1
ATOM 1457 N N . PHE B 1 44 ? 14.219 15.977 -2.725 1 98.44 44 PHE B N 1
ATOM 1458 C CA . PHE B 1 44 ? 14.945 16.078 -1.466 1 98.44 44 PHE B CA 1
ATOM 1459 C C . PHE B 1 44 ? 16.453 16.109 -1.711 1 98.44 44 PHE B C 1
ATOM 1461 O O . PHE B 1 44 ? 17.234 15.695 -0.858 1 98.44 44 PHE B O 1
ATOM 1468 N N . SER B 1 45 ? 16.859 16.562 -2.865 1 96.5 45 SER B N 1
ATOM 1469 C CA . SER B 1 45 ? 18.25 16.516 -3.307 1 96.5 45 SER B CA 1
ATOM 1470 C C . SER B 1 45 ? 19.125 17.422 -2.443 1 96.5 45 SER B C 1
ATOM 1472 O O . SER B 1 45 ? 20.344 17.266 -2.41 1 96.5 45 SER B O 1
ATOM 1474 N N . HIS B 1 46 ? 18.516 18.359 -1.717 1 97 46 HIS B N 1
ATOM 1475 C CA . HIS B 1 46 ? 19.266 19.312 -0.887 1 97 46 HIS B CA 1
ATOM 1476 C C . HIS B 1 46 ? 19.609 18.703 0.468 1 97 46 HIS B C 1
ATOM 1478 O O . HIS B 1 46 ? 20.344 19.297 1.249 1 97 46 HIS B O 1
ATOM 1484 N N . TRP B 1 47 ? 19.047 17.516 0.768 1 98 47 TRP B N 1
ATOM 1485 C CA . TRP B 1 47 ? 19.328 16.859 2.039 1 98 47 TRP B CA 1
ATOM 1486 C C . TRP B 1 47 ? 20.734 16.25 2.039 1 98 47 TRP B C 1
ATOM 1488 O O . TRP B 1 47 ? 21.203 15.766 1.009 1 98 47 TRP B O 1
ATOM 1498 N N . ALA B 1 48 ? 21.312 16.188 3.215 1 98 48 ALA B N 1
ATOM 1499 C CA . ALA B 1 48 ? 22.625 15.562 3.373 1 98 48 ALA B CA 1
ATOM 1500 C C . ALA B 1 48 ? 22.547 14.062 3.088 1 98 48 ALA B C 1
ATOM 1502 O O . ALA B 1 48 ? 23.531 13.461 2.66 1 98 48 ALA B O 1
ATOM 1503 N N . SER B 1 49 ? 21.406 13.461 3.355 1 98.31 49 SER B N 1
ATOM 1504 C CA . SER B 1 49 ? 21.188 12.039 3.115 1 98.31 49 SER B CA 1
ATOM 1505 C C . SER B 1 49 ? 19.703 11.711 3.004 1 98.31 49 SER B C 1
ATOM 1507 O O . SER B 1 49 ? 18.875 12.266 3.74 1 98.31 49 SER B O 1
ATOM 1509 N N . VAL B 1 50 ? 19.406 10.852 2.107 1 98.31 50 VAL B N 1
ATOM 1510 C CA . VAL B 1 50 ? 18.031 10.375 1.972 1 98.31 50 VAL B CA 1
ATOM 1511 C C . VAL B 1 50 ? 17.953 8.914 2.406 1 98.31 50 VAL B C 1
ATOM 1513 O O . VAL B 1 50 ? 16.984 8.227 2.086 1 98.31 50 VAL B O 1
ATOM 1516 N N . ALA B 1 51 ? 19.016 8.352 3.076 1 97.94 51 ALA B N 1
ATOM 1517 C CA . ALA B 1 51 ? 19.031 6.961 3.518 1 97.94 51 ALA B CA 1
ATOM 1518 C C . ALA B 1 51 ? 18.062 6.73 4.672 1 97.94 51 ALA B C 1
ATOM 1520 O O . ALA B 1 51 ? 17.891 7.602 5.527 1 97.94 51 ALA B O 1
ATOM 1521 N N . PRO B 1 52 ? 17.453 5.57 4.711 1 98.25 52 PRO B N 1
ATOM 1522 C CA . PRO B 1 52 ? 16.625 5.258 5.875 1 98.25 52 PRO B CA 1
ATOM 1523 C C . PRO B 1 52 ? 17.344 5.496 7.199 1 98.25 52 PRO B C 1
ATOM 1525 O O . PRO B 1 52 ? 18.5 5.086 7.355 1 98.25 52 PRO B O 1
ATOM 1528 N N . GLY B 1 53 ? 16.688 6.176 8.078 1 97.25 53 GLY B N 1
ATOM 1529 C CA . GLY B 1 53 ? 17.25 6.398 9.398 1 97.25 53 GLY B CA 1
ATOM 1530 C C . GLY B 1 53 ? 18.109 7.648 9.477 1 97.25 53 GLY B C 1
ATOM 1531 O O . GLY B 1 53 ? 18.531 8.047 10.562 1 97.25 53 GLY B O 1
ATOM 1532 N N . SER B 1 54 ? 18.406 8.328 8.359 1 98.5 54 SER B N 1
ATOM 1533 C CA . SER B 1 54 ? 19.172 9.562 8.398 1 98.5 54 SER B CA 1
ATOM 1534 C C . SER B 1 54 ? 18.391 10.672 9.109 1 98.5 54 SER B C 1
ATOM 1536 O O . SER B 1 54 ? 17.172 10.609 9.203 1 98.5 54 SER B O 1
ATOM 1538 N N . ASP B 1 55 ? 19.031 11.68 9.57 1 98.56 55 ASP B N 1
ATOM 1539 C CA . ASP B 1 55 ? 18.422 12.766 10.328 1 98.56 55 ASP B CA 1
ATOM 1540 C C . ASP B 1 55 ? 17.391 13.516 9.492 1 98.56 55 ASP B C 1
ATOM 1542 O O . ASP B 1 55 ? 16.281 13.773 9.945 1 98.56 55 ASP B O 1
ATOM 1546 N N . PRO B 1 56 ? 17.734 13.859 8.234 1 98.81 56 PRO B N 1
ATOM 1547 C CA . PRO B 1 56 ? 16.734 14.586 7.449 1 98.81 56 PRO B CA 1
ATOM 1548 C C . PRO B 1 56 ? 15.461 13.773 7.215 1 98.81 56 PRO B C 1
ATOM 1550 O O . PRO B 1 56 ? 14.352 14.328 7.227 1 98.81 56 PRO B O 1
ATOM 1553 N N . VAL B 1 57 ? 15.57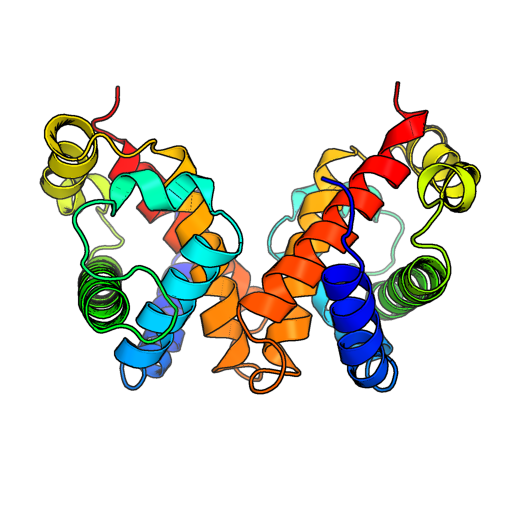8 12.445 7.07 1 98.81 57 VAL B N 1
ATOM 1554 C CA . VAL B 1 57 ? 14.422 11.586 6.859 1 98.81 57 VAL B CA 1
ATOM 1555 C C . VAL B 1 57 ? 13.594 11.508 8.141 1 98.81 57 VAL B C 1
ATOM 1557 O O . VAL B 1 57 ? 12.367 11.641 8.102 1 98.81 57 VAL B O 1
ATOM 1560 N N . LYS B 1 58 ? 14.258 11.398 9.227 1 98.75 58 LYS B N 1
ATOM 1561 C CA . LYS B 1 58 ? 13.57 11.375 10.516 1 98.75 58 LYS B CA 1
ATOM 1562 C C . LYS B 1 58 ? 12.836 12.688 10.766 1 98.75 58 LYS B C 1
ATOM 1564 O O . LYS B 1 58 ? 11.648 12.68 11.109 1 98.75 58 LYS B O 1
ATOM 1569 N N . ASN B 1 59 ? 13.562 13.742 10.594 1 98.75 59 ASN B N 1
ATOM 1570 C CA . ASN B 1 59 ? 13.008 15.062 10.883 1 98.75 59 ASN B CA 1
ATOM 1571 C C . ASN B 1 59 ? 11.805 15.367 9.992 1 98.75 59 ASN B C 1
ATOM 1573 O O . ASN B 1 59 ? 10.781 15.852 10.469 1 98.75 59 ASN B O 1
ATOM 1577 N N . HIS B 1 60 ? 11.883 15.047 8.703 1 98.81 60 HIS B N 1
ATOM 1578 C CA . HIS B 1 60 ? 10.781 15.344 7.797 1 98.81 60 HIS B CA 1
ATOM 1579 C C . HIS B 1 60 ? 9.609 14.391 8.031 1 98.81 60 HIS B C 1
ATOM 1581 O O . HIS B 1 60 ? 8.445 14.781 7.871 1 98.81 60 HIS B O 1
ATOM 1587 N N . GLY B 1 61 ? 9.938 13.117 8.406 1 98.81 61 GLY B N 1
ATOM 1588 C CA . GLY B 1 61 ? 8.875 12.211 8.82 1 98.81 61 GLY B CA 1
ATOM 1589 C C . GLY B 1 61 ? 8.047 12.758 9.969 1 98.81 61 GLY B C 1
ATOM 1590 O O . GLY B 1 61 ? 6.816 12.648 9.961 1 98.81 61 GLY B O 1
ATOM 1591 N N . ILE B 1 62 ? 8.719 13.375 10.906 1 98.81 62 ILE B N 1
ATOM 1592 C CA . ILE B 1 62 ? 8.047 13.977 12.055 1 98.81 62 ILE B CA 1
ATOM 1593 C C . ILE B 1 62 ? 7.168 15.133 11.586 1 98.81 62 ILE B C 1
ATOM 1595 O O . ILE B 1 62 ? 6.016 15.258 12.016 1 98.81 62 ILE B O 1
ATOM 1599 N N . ILE B 1 63 ? 7.633 15.953 10.68 1 98.81 63 ILE B N 1
ATOM 1600 C CA . ILE B 1 63 ? 6.887 17.094 10.148 1 98.81 63 ILE B CA 1
ATOM 1601 C C . ILE B 1 63 ? 5.609 16.609 9.477 1 98.81 63 ILE B C 1
ATOM 1603 O O . ILE B 1 63 ? 4.527 17.156 9.711 1 98.81 63 ILE B O 1
ATOM 1607 N N . ILE B 1 64 ? 5.75 15.57 8.672 1 98.81 64 ILE B N 1
ATOM 1608 C CA . ILE B 1 64 ? 4.613 15.008 7.945 1 98.81 64 ILE B CA 1
ATOM 1609 C C . ILE B 1 64 ? 3.576 14.484 8.938 1 98.81 64 ILE B C 1
ATOM 1611 O O . ILE B 1 64 ? 2.389 14.805 8.828 1 98.81 64 ILE B O 1
ATOM 1615 N N . MET B 1 65 ? 4.008 13.766 9.953 1 98.88 65 MET B N 1
ATOM 1616 C CA . MET B 1 65 ? 3.09 13.148 10.906 1 98.88 65 MET B CA 1
ATOM 1617 C C . MET B 1 65 ? 2.412 14.211 11.766 1 98.88 65 MET B C 1
ATOM 1619 O O . MET B 1 65 ? 1.238 14.07 12.117 1 98.88 65 MET B O 1
ATOM 1623 N N . ASN B 1 66 ? 3.131 15.25 12.141 1 98.81 66 ASN B N 1
ATOM 1624 C CA . ASN B 1 66 ? 2.523 16.344 12.883 1 98.81 66 ASN B CA 1
ATOM 1625 C C . ASN B 1 66 ? 1.409 17.016 12.078 1 98.81 66 ASN B C 1
ATOM 1627 O O . ASN B 1 66 ? 0.353 17.344 12.625 1 98.81 66 ASN B O 1
ATOM 1631 N N . LYS B 1 67 ? 1.657 17.203 10.805 1 98.88 67 LYS B N 1
ATOM 1632 C CA . LYS B 1 67 ? 0.642 17.844 9.969 1 98.88 67 LYS B CA 1
ATOM 1633 C C . LYS B 1 67 ? -0.574 16.938 9.805 1 98.88 67 LYS B C 1
ATOM 1635 O O . LYS B 1 67 ? -1.713 17.406 9.828 1 98.88 67 LYS B O 1
ATOM 1640 N N . ILE B 1 68 ? -0.331 15.633 9.602 1 98.88 68 ILE B N 1
ATOM 1641 C CA . ILE B 1 68 ? -1.443 14.695 9.492 1 98.88 68 ILE B CA 1
ATOM 1642 C C . ILE B 1 68 ? -2.232 14.672 10.797 1 98.88 68 ILE B C 1
ATOM 1644 O O . ILE B 1 68 ? -3.463 14.586 10.789 1 98.88 68 ILE B O 1
ATOM 1648 N N . ASP B 1 69 ? -1.534 14.734 11.922 1 98.81 69 ASP B N 1
ATOM 1649 C CA . ASP B 1 69 ? -2.205 14.812 13.219 1 98.81 69 ASP B CA 1
ATOM 1650 C C . ASP B 1 69 ? -3.16 16 13.273 1 98.81 69 ASP B C 1
ATOM 1652 O O . ASP B 1 69 ? -4.301 15.867 13.727 1 98.81 69 ASP B O 1
ATOM 1656 N N . GLU B 1 70 ? -2.709 17.156 12.844 1 98.75 70 GLU B N 1
ATOM 1657 C CA . GLU B 1 70 ? -3.59 18.312 12.773 1 98.75 70 GLU B CA 1
ATOM 1658 C C . GLU B 1 70 ? -4.801 18.047 11.883 1 98.75 70 GLU B C 1
ATOM 1660 O O . GLU B 1 70 ? -5.918 18.438 12.211 1 98.75 70 GLU B O 1
ATOM 1665 N N . CYS B 1 71 ? -4.586 17.375 10.742 1 98.75 71 CYS B N 1
ATOM 1666 C CA . CYS B 1 71 ? -5.648 17.078 9.789 1 98.75 71 CYS B CA 1
ATOM 1667 C C . CYS B 1 71 ? -6.695 16.156 10.414 1 98.75 71 CYS B C 1
ATOM 1669 O O . CYS B 1 71 ? -7.879 16.25 10.086 1 98.75 71 CYS B O 1
ATOM 1671 N N . VAL B 1 72 ? -6.297 15.227 11.32 1 98.69 72 VAL B N 1
ATOM 1672 C CA . VAL B 1 72 ? -7.23 14.344 12.008 1 98.69 72 VAL B CA 1
ATOM 1673 C C . VAL B 1 72 ? -8.242 15.172 12.789 1 98.69 72 VAL B C 1
ATOM 1675 O O . VAL B 1 72 ? -9.406 14.773 12.938 1 98.69 72 VAL B O 1
ATOM 1678 N N . GLY B 1 73 ? -7.863 16.391 13.211 1 97.75 73 GLY B N 1
ATOM 1679 C CA . GLY B 1 73 ? -8.766 17.281 13.922 1 97.75 73 GLY B CA 1
ATOM 1680 C C . GLY B 1 73 ? -9.516 18.219 13 1 97.75 73 GLY B C 1
ATOM 1681 O O . GLY B 1 73 ? -10.344 19.016 13.461 1 97.75 73 GLY B O 1
ATOM 1682 N N . LYS B 1 74 ? -9.234 18.172 11.711 1 98 74 LYS B N 1
ATOM 1683 C CA . LYS B 1 74 ? -9.789 19.141 10.766 1 98 74 LYS B CA 1
ATOM 1684 C C . LYS B 1 74 ? -10.438 18.422 9.578 1 98 74 LYS B C 1
ATOM 1686 O O . LYS B 1 74 ? -10.375 18.922 8.453 1 98 74 LYS B O 1
ATOM 1691 N N . MET B 1 75 ? -11.016 17.219 9.766 1 97.75 75 MET B N 1
ATOM 1692 C CA . MET B 1 75 ? -11.484 16.375 8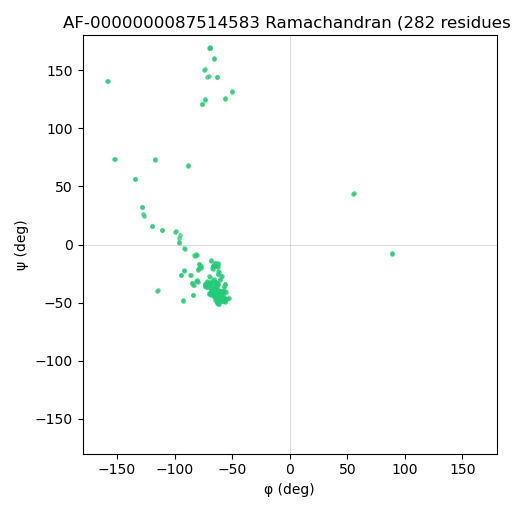.672 1 97.75 75 MET B CA 1
ATOM 1693 C C . MET B 1 75 ? -12.695 17 7.984 1 97.75 75 MET B C 1
ATOM 1695 O O . MET B 1 75 ? -13.023 16.625 6.852 1 97.75 75 MET B O 1
ATOM 1699 N N . GLU B 1 76 ? -13.312 18.016 8.594 1 96.12 76 GLU B N 1
ATOM 1700 C CA . GLU B 1 76 ? -14.5 18.641 8.031 1 96.12 76 GLU B CA 1
ATOM 1701 C C . GLU B 1 76 ? -14.125 19.625 6.926 1 96.12 76 GLU B C 1
ATOM 1703 O O . GLU B 1 76 ? -14.969 20 6.102 1 96.12 76 GLU B O 1
ATOM 1708 N N . ASP B 1 77 ? -12.891 20.109 6.926 1 97.12 77 ASP B N 1
ATOM 1709 C CA . ASP B 1 77 ? -12.445 21.062 5.906 1 97.12 77 ASP B CA 1
ATOM 1710 C C . ASP B 1 77 ? -10.938 20.938 5.672 1 97.12 77 ASP B C 1
ATOM 1712 O O . ASP B 1 77 ? -10.195 21.891 5.934 1 97.12 77 ASP B O 1
ATOM 1716 N N . LEU B 1 78 ? -10.531 19.875 5.008 1 98.19 78 LEU B N 1
ATOM 1717 C CA . LEU B 1 78 ? -9.125 19.641 4.707 1 98.19 78 LEU B CA 1
ATOM 1718 C C . LEU B 1 78 ? -8.633 20.594 3.627 1 98.19 78 LEU B C 1
ATOM 1720 O O . LEU B 1 78 ? -7.492 21.062 3.682 1 98.19 78 LEU B O 1
ATOM 1724 N N . THR B 1 79 ? -9.508 20.891 2.648 1 97.69 79 THR B N 1
ATOM 1725 C CA . THR B 1 79 ? -9.117 21.781 1.551 1 97.69 79 THR B CA 1
ATOM 1726 C C . THR B 1 79 ? -8.75 23.156 2.07 1 97.69 79 THR B C 1
ATOM 1728 O O . THR B 1 79 ? -7.699 23.703 1.729 1 97.69 79 THR B O 1
ATOM 1731 N N . GLY B 1 80 ? -9.641 23.719 2.873 1 98.19 80 GLY B N 1
ATOM 1732 C CA . GLY B 1 80 ? -9.344 25.016 3.469 1 98.19 80 GLY B CA 1
ATOM 1733 C C . GLY B 1 80 ? -8.141 24.984 4.391 1 98.19 80 GLY B C 1
ATOM 1734 O O . GLY B 1 80 ? -7.27 25.859 4.316 1 98.19 80 GLY B O 1
ATOM 1735 N N . PHE B 1 81 ? -8.031 23.953 5.195 1 98.31 81 PHE B N 1
ATOM 1736 C CA . PHE B 1 81 ? -6.984 23.844 6.207 1 98.31 81 PHE B CA 1
ATOM 1737 C C . PHE B 1 81 ? -5.613 23.688 5.555 1 98.31 81 PHE B C 1
ATOM 1739 O O . PHE B 1 81 ? -4.621 24.219 6.055 1 98.31 81 PHE B O 1
ATOM 1746 N N . LEU B 1 82 ? -5.551 22.953 4.41 1 98.56 82 LEU B N 1
ATOM 1747 C CA . LEU B 1 82 ? -4.273 22.609 3.795 1 98.56 82 LEU B CA 1
ATOM 1748 C C . LEU B 1 82 ? -3.949 23.562 2.645 1 98.56 82 LEU B C 1
ATOM 1750 O O . LEU B 1 82 ? -2.994 23.328 1.898 1 98.56 82 LEU B O 1
ATOM 1754 N N . SER B 1 83 ? -4.715 24.656 2.531 1 98.31 83 SER B N 1
ATOM 1755 C CA . SER B 1 83 ? -4.602 25.547 1.379 1 98.31 83 SER B CA 1
ATOM 1756 C C . SER B 1 83 ? -3.189 26.109 1.25 1 98.31 83 SER B C 1
ATOM 1758 O O . SER B 1 83 ? -2.607 26.094 0.164 1 98.31 83 SER B O 1
ATOM 1760 N N . LYS B 1 84 ? -2.621 26.578 2.326 1 98.38 84 LYS B N 1
ATOM 1761 C CA . LYS B 1 84 ? -1.284 27.172 2.289 1 98.38 84 LYS B CA 1
ATOM 1762 C C . LYS B 1 84 ? -0.229 26.109 1.967 1 98.38 84 LYS B C 1
ATOM 1764 O O . LYS B 1 84 ? 0.701 26.375 1.2 1 98.38 84 LYS B O 1
ATOM 1769 N N . LEU B 1 85 ? -0.389 24.953 2.555 1 98.62 85 LEU B N 1
ATOM 1770 C CA . LEU B 1 85 ? 0.565 23.891 2.287 1 98.62 85 LEU B CA 1
ATOM 1771 C C . LEU B 1 85 ? 0.446 23.406 0.846 1 98.62 85 LEU B C 1
ATOM 1773 O O . LEU B 1 85 ? 1.451 23.078 0.212 1 98.62 85 LEU B O 1
ATOM 1777 N N . SER B 1 86 ? -0.789 23.312 0.369 1 98.44 86 SER B N 1
ATOM 1778 C CA . SER B 1 86 ? -1.012 22.984 -1.034 1 98.44 86 SER B CA 1
ATOM 1779 C C . SER B 1 86 ? -0.285 23.953 -1.955 1 98.44 86 SER B C 1
ATOM 1781 O O . SER B 1 86 ? 0.4 23.531 -2.891 1 98.44 86 SER B O 1
ATOM 1783 N N . GLU B 1 87 ? -0.418 25.219 -1.671 1 98.25 87 GLU B N 1
ATOM 1784 C CA . GLU B 1 87 ? 0.251 26.25 -2.459 1 98.25 87 GLU B CA 1
ATOM 1785 C C . GLU B 1 87 ? 1.768 26.109 -2.391 1 98.25 87 GLU B C 1
ATOM 1787 O O . GLU B 1 87 ? 2.453 26.203 -3.412 1 98.25 87 GLU B O 1
ATOM 1792 N N . LEU B 1 88 ? 2.303 25.875 -1.24 1 98.25 88 LEU B N 1
ATOM 1793 C CA . LEU B 1 88 ? 3.738 25.688 -1.046 1 98.25 88 LEU B CA 1
ATOM 1794 C C . LEU B 1 88 ? 4.258 24.531 -1.878 1 98.25 88 LEU B C 1
ATOM 1796 O O . LEU B 1 88 ? 5.25 24.672 -2.6 1 98.25 88 LEU B O 1
ATOM 1800 N N . HIS B 1 89 ? 3.592 23.375 -1.854 1 98.25 89 HIS B N 1
ATOM 1801 C CA . HIS B 1 89 ? 4.016 22.172 -2.564 1 98.25 89 HIS B CA 1
ATOM 1802 C C . HIS B 1 89 ? 3.879 22.344 -4.074 1 98.25 89 HIS B C 1
ATOM 1804 O O . HIS B 1 89 ? 4.668 21.781 -4.84 1 98.25 89 HIS B O 1
ATOM 1810 N N . ALA B 1 90 ? 2.934 23.203 -4.484 1 97.81 90 ALA B N 1
ATOM 1811 C CA . ALA B 1 90 ? 2.664 23.375 -5.906 1 97.81 90 ALA B CA 1
ATOM 1812 C C . ALA B 1 90 ? 3.639 24.375 -6.527 1 97.81 90 ALA B C 1
ATOM 1814 O O . ALA B 1 90 ? 4.09 24.188 -7.656 1 97.81 90 ALA B O 1
ATOM 1815 N N . THR B 1 91 ? 4.043 25.375 -5.812 1 97.25 91 THR B N 1
ATOM 1816 C CA . THR B 1 91 ? 4.672 26.516 -6.473 1 97.25 91 THR B CA 1
ATOM 1817 C C . THR B 1 91 ? 6.137 26.625 -6.055 1 97.25 91 THR B C 1
ATOM 1819 O O . THR B 1 91 ? 6.996 26.953 -6.879 1 97.25 91 THR B O 1
ATOM 1822 N N . LYS B 1 92 ? 6.422 26.391 -4.863 1 97 92 LYS B N 1
ATOM 1823 C CA . LYS B 1 92 ? 7.801 26.531 -4.395 1 97 92 LYS B CA 1
ATOM 1824 C C . LYS B 1 92 ? 8.547 25.219 -4.48 1 97 92 LYS B C 1
ATOM 1826 O O . LYS B 1 92 ? 9.633 25.141 -5.062 1 97 92 LYS B O 1
ATOM 1831 N N . LEU B 1 93 ? 7.875 24.172 -3.959 1 96.69 93 LEU B N 1
ATOM 1832 C CA . LEU B 1 93 ? 8.547 22.875 -3.908 1 96.69 93 LEU B CA 1
ATOM 1833 C C . LEU B 1 93 ? 8.352 22.109 -5.215 1 96.69 93 LEU B C 1
ATOM 1835 O O . LEU B 1 93 ? 9.141 21.219 -5.539 1 96.69 93 LEU B O 1
ATOM 1839 N N . ARG B 1 94 ? 7.219 22.438 -5.918 1 96.19 94 ARG B N 1
ATOM 1840 C CA . ARG B 1 94 ? 6.887 21.891 -7.23 1 96.19 94 ARG B CA 1
ATOM 1841 C C . ARG B 1 94 ? 6.867 20.359 -7.195 1 96.19 94 ARG B C 1
ATOM 1843 O O . ARG B 1 94 ? 7.48 19.703 -8.039 1 96.19 94 ARG B O 1
ATOM 1850 N N . VAL B 1 95 ? 6.23 19.844 -6.102 1 97.06 95 VAL B N 1
ATOM 1851 C CA . VAL B 1 95 ? 6.035 18.406 -5.938 1 97.06 95 VAL B CA 1
ATOM 1852 C C . VAL B 1 95 ? 4.945 17.922 -6.891 1 97.06 95 VAL B C 1
ATOM 1854 O O . VAL B 1 95 ? 3.871 18.516 -6.973 1 97.06 95 VAL B O 1
ATOM 1857 N N . ASP B 1 96 ? 5.195 16.953 -7.711 1 97.88 96 ASP B N 1
ATOM 1858 C CA . ASP B 1 96 ? 4.133 16.297 -8.477 1 97.88 96 ASP B CA 1
ATOM 1859 C C . ASP B 1 96 ? 3.051 15.75 -7.547 1 97.88 96 ASP B C 1
ATOM 1861 O O . ASP B 1 96 ? 3.344 14.984 -6.629 1 97.88 96 ASP B O 1
ATOM 1865 N N . PRO B 1 97 ? 1.842 16.125 -7.762 1 97.62 97 PRO B N 1
ATOM 1866 C CA . PRO B 1 97 ? 0.787 15.773 -6.805 1 97.62 97 PRO B CA 1
ATOM 1867 C C . PRO B 1 97 ? 0.514 14.273 -6.742 1 97.62 97 PRO B C 1
ATOM 1869 O O . PRO B 1 97 ? -0.06 13.789 -5.766 1 97.62 97 PRO B O 1
ATOM 1872 N N . THR B 1 98 ? 0.926 13.453 -7.781 1 96.94 98 THR B N 1
ATOM 1873 C CA . THR B 1 98 ? 0.755 12 -7.742 1 96.94 98 THR B CA 1
ATOM 1874 C C . THR B 1 98 ? 1.548 11.398 -6.59 1 96.94 98 THR B C 1
ATOM 1876 O O . THR B 1 98 ? 1.215 10.312 -6.105 1 96.94 98 THR B O 1
ATOM 1879 N N . ASN B 1 99 ? 2.533 12.094 -6.043 1 98.06 99 ASN B N 1
ATOM 1880 C CA . ASN B 1 99 ? 3.398 11.57 -4.992 1 98.06 99 ASN B CA 1
ATOM 1881 C C . ASN B 1 99 ? 2.701 11.578 -3.635 1 98.06 99 ASN B C 1
ATOM 1883 O O . ASN B 1 99 ? 3.127 10.891 -2.709 1 98.06 99 ASN B O 1
ATOM 1887 N N . PHE B 1 100 ? 1.619 12.375 -3.496 1 98.5 100 PHE B N 1
ATOM 1888 C CA . PHE B 1 100 ? 0.891 12.375 -2.232 1 98.5 100 PHE B CA 1
ATOM 1889 C C . PHE B 1 100 ? 0.255 11.016 -1.977 1 98.5 100 PHE B C 1
ATOM 1891 O O . PHE B 1 100 ? 0.257 10.523 -0.845 1 98.5 100 PHE B O 1
ATOM 1898 N N . LYS B 1 101 ? -0.203 10.383 -3.018 1 97.94 101 LYS B N 1
ATOM 1899 C CA . LYS B 1 101 ? -0.787 9.047 -2.877 1 97.94 101 LYS B CA 1
ATOM 1900 C C . LYS B 1 101 ? 0.291 8 -2.615 1 97.94 101 LYS B C 1
ATOM 1902 O O . LYS B 1 101 ? 0.056 7.027 -1.896 1 97.94 101 LYS B O 1
ATOM 1907 N N . ILE B 1 102 ? 1.459 8.203 -3.209 1 98.44 102 ILE B N 1
ATOM 1908 C CA . ILE B 1 102 ? 2.584 7.305 -2.973 1 98.44 102 ILE B CA 1
ATOM 1909 C C . ILE B 1 102 ? 2.955 7.32 -1.492 1 98.44 102 ILE B C 1
ATOM 1911 O O . ILE B 1 102 ? 3.115 6.266 -0.874 1 98.44 102 ILE B O 1
ATOM 1915 N N . LEU B 1 103 ? 3.033 8.562 -0.896 1 98.81 103 LEU B N 1
ATOM 1916 C CA . LEU B 1 103 ? 3.344 8.672 0.525 1 98.81 103 LEU B CA 1
ATOM 1917 C C . LEU B 1 103 ? 2.238 8.047 1.371 1 98.81 103 LEU B C 1
ATOM 1919 O O . LEU B 1 103 ? 2.516 7.379 2.369 1 98.81 103 LEU B O 1
ATOM 1923 N N . ALA B 1 104 ? 0.979 8.266 0.948 1 98.69 104 ALA B N 1
ATOM 1924 C CA . ALA B 1 104 ? -0.158 7.695 1.667 1 98.69 104 ALA B CA 1
ATOM 1925 C C . ALA B 1 104 ? -0.067 6.176 1.722 1 98.69 104 ALA B C 1
ATOM 1927 O O . ALA B 1 104 ? -0.27 5.57 2.779 1 98.69 104 ALA B O 1
ATOM 1928 N N . HIS B 1 105 ? 0.278 5.555 0.613 1 98.25 105 HIS B N 1
ATOM 1929 C CA . HIS B 1 105 ? 0.38 4.102 0.548 1 98.25 105 HIS B CA 1
ATOM 1930 C C . HIS B 1 105 ? 1.502 3.588 1.444 1 98.25 105 HIS B C 1
ATOM 1932 O O . HIS B 1 105 ? 1.334 2.584 2.143 1 98.25 105 HIS B O 1
ATOM 1938 N N . ASN B 1 106 ? 2.592 4.273 1.473 1 98.88 106 ASN B N 1
ATOM 1939 C CA . ASN B 1 106 ? 3.705 3.832 2.307 1 98.88 106 ASN B CA 1
ATOM 1940 C C . ASN B 1 106 ? 3.41 4.039 3.789 1 98.88 106 ASN B C 1
ATOM 1942 O O . ASN B 1 106 ? 3.857 3.258 4.629 1 98.88 106 ASN B O 1
ATOM 1946 N N . LEU B 1 107 ? 2.645 5.086 4.109 1 98.94 107 LEU B N 1
ATOM 1947 C CA . LEU B 1 107 ? 2.209 5.285 5.488 1 98.94 107 LEU B CA 1
ATOM 1948 C C . LEU B 1 107 ? 1.306 4.145 5.941 1 98.94 107 LEU B C 1
ATOM 1950 O O . LEU B 1 107 ? 1.427 3.66 7.07 1 98.94 107 LEU B O 1
ATOM 1954 N N . ILE B 1 108 ? 0.468 3.686 5.051 1 98.94 108 ILE B N 1
ATOM 1955 C CA . ILE B 1 108 ? -0.423 2.568 5.348 1 98.94 108 ILE B CA 1
ATOM 1956 C C . ILE B 1 108 ? 0.399 1.312 5.633 1 98.94 108 ILE B C 1
ATOM 1958 O O . ILE B 1 108 ? 0.128 0.589 6.594 1 98.94 108 ILE B O 1
ATOM 1962 N N . VAL B 1 109 ? 1.439 1.044 4.852 1 98.88 109 VAL B N 1
ATOM 1963 C CA . VAL B 1 109 ? 2.32 -0.099 5.066 1 98.88 109 VAL B CA 1
ATOM 1964 C C . VAL B 1 109 ? 2.971 0.002 6.445 1 98.88 109 VAL B C 1
ATOM 1966 O O . VAL B 1 109 ? 3.004 -0.976 7.195 1 98.88 109 VAL B O 1
ATOM 1969 N N . ALA B 1 110 ? 3.447 1.218 6.809 1 98.81 110 ALA B N 1
ATOM 1970 C CA . ALA B 1 110 ? 4.094 1.429 8.102 1 98.81 110 ALA B CA 1
ATOM 1971 C C . ALA B 1 110 ? 3.105 1.234 9.25 1 98.81 110 ALA B C 1
ATOM 1973 O O . ALA B 1 110 ? 3.418 0.573 10.242 1 98.81 110 ALA B O 1
ATOM 1974 N N . VAL B 1 111 ? 1.896 1.787 9.125 1 98.81 111 VAL B N 1
ATOM 1975 C CA . VAL B 1 111 ? 0.884 1.67 10.164 1 98.81 111 VAL B CA 1
ATOM 1976 C C . VAL B 1 111 ? 0.527 0.2 10.375 1 98.81 111 VAL B C 1
ATOM 1978 O O . VAL B 1 111 ? 0.432 -0.264 11.516 1 98.81 111 VAL B O 1
ATOM 1981 N N . ALA B 1 112 ? 0.361 -0.55 9.305 1 98.75 112 ALA B N 1
ATOM 1982 C CA . ALA B 1 112 ? 0.044 -1.972 9.414 1 98.75 112 ALA B CA 1
ATOM 1983 C C . ALA B 1 112 ? 1.139 -2.723 10.164 1 98.75 112 ALA B C 1
ATOM 1985 O O . ALA B 1 112 ? 0.85 -3.598 10.984 1 98.75 112 ALA B O 1
ATOM 1986 N N . ALA B 1 113 ? 2.369 -2.395 9.914 1 98.56 113 ALA B N 1
ATOM 1987 C CA . ALA B 1 113 ? 3.512 -3.055 10.539 1 98.56 113 ALA B CA 1
ATOM 1988 C C . ALA B 1 113 ? 3.521 -2.828 12.047 1 98.56 113 ALA B C 1
ATOM 1990 O O . ALA B 1 113 ? 3.914 -3.713 12.812 1 98.56 113 ALA B O 1
ATOM 1991 N N . TYR B 1 114 ? 3.057 -1.693 12.461 1 98.31 114 TYR B N 1
ATOM 1992 C CA . TYR B 1 114 ? 3.152 -1.334 13.875 1 98.31 114 TYR B CA 1
ATOM 1993 C C . TYR B 1 114 ? 1.906 -1.771 14.633 1 98.31 114 TYR B C 1
ATOM 1995 O O . TYR B 1 114 ? 1.942 -1.935 15.859 1 98.31 114 TYR B O 1
ATOM 2003 N N . PHE B 1 115 ? 0.749 -1.973 13.906 1 98.12 115 PHE B N 1
ATOM 2004 C CA . PHE B 1 115 ? -0.505 -2.285 14.586 1 98.12 115 PHE B CA 1
ATOM 2005 C C . PHE B 1 115 ? -1.224 -3.434 13.891 1 98.12 115 PHE B C 1
ATOM 2007 O O . PHE B 1 115 ? -2.402 -3.32 13.547 1 98.12 115 PHE B O 1
ATOM 2014 N N . PRO B 1 116 ? -0.562 -4.586 13.75 1 96.19 116 PRO B N 1
ATOM 2015 C CA . PRO B 1 116 ? -1.134 -5.691 12.969 1 96.19 116 PRO B CA 1
ATOM 2016 C C . PRO B 1 116 ? -2.467 -6.18 13.539 1 96.19 116 PRO B C 1
ATOM 2018 O O . PRO B 1 116 ? -3.334 -6.625 12.781 1 96.19 116 PRO B O 1
ATOM 2021 N N . GLY B 1 117 ? -2.662 -6.078 14.82 1 96.69 117 GLY B N 1
ATOM 2022 C CA . GLY B 1 117 ? -3.906 -6.535 15.422 1 96.69 117 GLY B CA 1
ATOM 2023 C C . GLY B 1 117 ? -5.031 -5.527 15.305 1 96.69 117 GLY B C 1
ATOM 2024 O O . GLY B 1 117 ? -6.199 -5.902 15.172 1 96.69 117 GLY B O 1
ATOM 2025 N N . GLU B 1 118 ? -4.773 -4.23 15.305 1 98 118 GLU B N 1
ATOM 2026 C CA . GLU B 1 118 ? -5.77 -3.16 15.344 1 98 118 GLU B CA 1
ATOM 2027 C C . GLU B 1 118 ? -6.109 -2.67 13.938 1 98 118 GLU B C 1
ATOM 2029 O O . GLU B 1 118 ? -7.211 -2.164 13.703 1 98 118 GLU B O 1
ATOM 2034 N N . PHE B 1 119 ? -5.16 -2.844 13.031 1 98.56 119 PHE B N 1
ATOM 2035 C CA . PHE B 1 119 ? -5.336 -2.291 11.695 1 98.56 119 PHE B CA 1
ATOM 2036 C C . PHE B 1 119 ? -6.051 -3.285 10.789 1 98.56 119 PHE B C 1
ATOM 2038 O O . PHE B 1 119 ? -5.484 -3.74 9.789 1 98.56 119 PHE B O 1
ATOM 2045 N N . THR B 1 120 ? -7.332 -3.541 11.062 1 98.56 120 THR B N 1
ATOM 2046 C CA . THR B 1 120 ? -8.188 -4.453 10.32 1 98.56 120 THR B CA 1
ATOM 2047 C C . THR B 1 120 ? -8.484 -3.9 8.93 1 98.56 120 THR B C 1
ATOM 2049 O O . THR B 1 120 ? -8.227 -2.727 8.648 1 98.56 120 THR B O 1
ATOM 2052 N N . PRO B 1 121 ? -9.047 -4.684 8.07 1 98.62 121 PRO B N 1
ATOM 2053 C CA . PRO B 1 121 ? -9.438 -4.191 6.746 1 98.62 121 PRO B CA 1
ATOM 2054 C C . PRO B 1 121 ? -10.391 -2.998 6.816 1 98.62 121 PRO B C 1
ATOM 2056 O O . PRO B 1 121 ? -10.281 -2.07 6.008 1 98.62 121 PRO B O 1
ATOM 2059 N N . GLU B 1 122 ? -11.266 -3.002 7.777 1 98.5 122 GLU B N 1
ATOM 2060 C CA . GLU B 1 122 ? -12.211 -1.9 7.922 1 98.5 122 GLU B CA 1
ATOM 2061 C C . GLU B 1 122 ? -11.5 -0.62 8.359 1 98.5 122 GLU B C 1
ATOM 2063 O O . GLU B 1 122 ? -11.828 0.469 7.887 1 98.5 122 GLU B O 1
ATOM 2068 N N . ILE B 1 123 ? -10.578 -0.731 9.289 1 98.81 123 ILE B N 1
ATOM 2069 C CA . ILE B 1 123 ? -9.805 0.427 9.719 1 98.81 123 ILE B CA 1
ATOM 2070 C C . ILE B 1 123 ? -8.93 0.912 8.562 1 98.81 123 ILE B C 1
ATOM 2072 O O . ILE B 1 123 ? -8.797 2.117 8.336 1 98.81 123 ILE B O 1
ATOM 2076 N N . HIS B 1 124 ? -8.336 -0.03 7.855 1 98.88 124 HIS B N 1
ATOM 2077 C CA . HIS B 1 124 ? -7.586 0.275 6.641 1 98.88 124 HIS B CA 1
ATOM 2078 C C . HIS B 1 124 ? -8.43 1.087 5.664 1 98.88 124 HIS B C 1
ATOM 2080 O O . HIS B 1 124 ? -7.965 2.102 5.133 1 98.88 124 HIS B O 1
ATOM 2086 N N . LEU B 1 125 ? -9.672 0.711 5.426 1 98.75 125 LEU B N 1
ATOM 2087 C CA . LEU B 1 125 ? -10.57 1.429 4.535 1 98.75 125 LEU B CA 1
ATOM 2088 C C . LEU B 1 125 ? -10.75 2.875 4.984 1 98.75 125 LEU B C 1
ATOM 2090 O O . LEU B 1 125 ? -10.625 3.801 4.18 1 98.75 125 LEU B O 1
ATOM 2094 N N . SER B 1 126 ? -11.016 3.055 6.23 1 98.81 126 SER B N 1
ATOM 2095 C CA . SER B 1 126 ? -11.266 4.391 6.758 1 98.81 126 SER B CA 1
ATOM 2096 C C . SER B 1 126 ? -10.023 5.266 6.656 1 98.81 126 SER B C 1
ATOM 2098 O O . SER B 1 126 ? -10.109 6.438 6.281 1 98.81 126 SER B O 1
ATOM 2100 N N . VAL B 1 127 ? -8.891 4.668 6.988 1 98.81 127 VAL B N 1
ATOM 2101 C CA . VAL B 1 127 ? -7.637 5.414 6.941 1 98.81 127 VAL B CA 1
ATOM 2102 C C . VAL B 1 127 ? -7.281 5.742 5.492 1 98.81 127 VAL B C 1
ATOM 2104 O O . VAL B 1 127 ? -6.844 6.852 5.191 1 98.81 127 VAL B O 1
ATOM 2107 N N . ASP B 1 128 ? -7.488 4.844 4.641 1 98.75 128 ASP B N 1
ATOM 2108 C CA . ASP B 1 128 ? -7.23 5.082 3.227 1 98.75 128 ASP B CA 1
ATOM 2109 C C . ASP B 1 128 ? -8.102 6.219 2.691 1 98.75 128 ASP B C 1
ATOM 2111 O O . ASP B 1 128 ? -7.613 7.098 1.979 1 98.75 128 ASP B O 1
ATOM 2115 N N . LYS B 1 129 ? -9.383 6.203 2.98 1 98.5 129 LYS B N 1
ATOM 2116 C CA . LYS B 1 129 ? -10.281 7.281 2.574 1 98.5 129 LYS B CA 1
ATOM 2117 C C . LYS B 1 129 ? -9.781 8.633 3.072 1 98.5 129 LYS B C 1
ATOM 2119 O O . LYS B 1 129 ? -9.773 9.609 2.322 1 98.5 129 LYS B O 1
ATOM 2124 N N . PHE B 1 130 ? -9.422 8.641 4.328 1 98.81 130 PHE B N 1
ATOM 2125 C CA . PHE B 1 130 ? -8.93 9.859 4.953 1 98.81 130 PHE B CA 1
ATOM 2126 C C . PHE B 1 130 ? -7.688 10.367 4.234 1 98.81 130 PHE B C 1
ATOM 2128 O O . PHE B 1 130 ? -7.613 11.547 3.873 1 98.81 130 PHE B O 1
ATOM 2135 N N . LEU B 1 131 ? -6.715 9.492 3.979 1 98.69 131 LEU B N 1
ATOM 2136 C CA . LEU B 1 131 ? -5.457 9.883 3.35 1 98.69 131 LEU B CA 1
ATOM 2137 C C . LEU B 1 131 ? -5.68 10.289 1.898 1 98.69 131 LEU B C 1
ATOM 2139 O O . LEU B 1 131 ? -4.992 11.18 1.387 1 98.69 131 LEU B O 1
ATOM 2143 N N . GLN B 1 132 ? -6.621 9.68 1.244 1 98.06 132 GLN B N 1
ATOM 2144 C CA . GLN B 1 132 ? -6.961 10.078 -0.119 1 98.06 132 GLN B CA 1
ATOM 2145 C C . GLN B 1 132 ? -7.547 11.484 -0.15 1 98.06 132 GLN B C 1
ATOM 2147 O O . GLN B 1 132 ? -7.227 12.281 -1.039 1 98.06 132 GLN B O 1
ATOM 2152 N N . GLN B 1 133 ? -8.414 11.773 0.793 1 98.31 133 GLN B N 1
ATOM 2153 C CA . GLN B 1 133 ? -8.961 13.117 0.879 1 98.31 133 GLN B CA 1
ATOM 2154 C C . GLN B 1 133 ? -7.871 14.141 1.184 1 98.31 133 GLN B C 1
ATOM 2156 O O . GLN B 1 133 ? -7.887 15.25 0.647 1 98.31 133 GLN B O 1
ATOM 2161 N N . LEU B 1 134 ? -6.992 13.758 2.066 1 98.56 134 LEU B N 1
ATOM 2162 C CA . LEU B 1 134 ? -5.855 14.617 2.383 1 98.56 134 LEU B CA 1
ATOM 2163 C C . LEU B 1 134 ? -5.008 14.875 1.143 1 98.56 134 LEU B C 1
ATOM 2165 O O . LEU B 1 134 ? -4.641 16.016 0.867 1 98.56 134 LEU B O 1
ATOM 2169 N N . ALA B 1 135 ? -4.703 13.867 0.366 1 98.19 135 ALA B N 1
ATOM 2170 C CA . ALA B 1 135 ? -3.928 13.992 -0.865 1 98.19 135 ALA B CA 1
ATOM 2171 C C . ALA B 1 135 ? -4.629 14.906 -1.864 1 98.19 135 ALA B C 1
ATOM 2173 O O . ALA B 1 135 ? -3.988 15.734 -2.518 1 98.19 135 ALA B O 1
ATOM 2174 N N . LEU B 1 136 ? -5.941 14.727 -1.994 1 97.38 136 LEU B N 1
ATOM 2175 C CA . LEU B 1 136 ? -6.727 15.562 -2.891 1 97.38 136 LEU B CA 1
ATOM 2176 C C . LEU B 1 136 ? -6.664 17.031 -2.457 1 97.38 136 LEU B C 1
ATOM 2178 O O . LEU B 1 136 ? -6.516 17.922 -3.293 1 97.38 136 LEU B O 1
ATOM 2182 N N . ALA B 1 137 ? -6.777 17.25 -1.181 1 98.06 137 ALA B N 1
ATOM 2183 C CA . ALA B 1 137 ? -6.707 18.594 -0.643 1 98.06 137 ALA B CA 1
ATOM 2184 C C . ALA B 1 137 ? -5.344 19.234 -0.917 1 98.06 137 ALA B C 1
ATOM 2186 O O . ALA B 1 137 ? -5.258 20.406 -1.284 1 98.06 137 ALA B O 1
ATOM 2187 N N . LEU B 1 138 ? -4.23 18.469 -0.77 1 98.19 138 LEU B N 1
ATOM 2188 C CA . LEU B 1 138 ? -2.877 18.969 -1.01 1 98.19 138 LEU B CA 1
ATOM 2189 C C . LEU B 1 138 ? -2.664 19.266 -2.488 1 98.19 138 LEU B C 1
ATOM 2191 O O . LEU B 1 138 ? -1.793 20.062 -2.844 1 98.19 138 LEU B O 1
ATOM 2195 N N . ALA B 1 139 ? -3.471 18.688 -3.318 1 97.69 139 ALA B N 1
ATOM 2196 C CA . ALA B 1 139 ? -3.312 18.859 -4.758 1 97.69 139 ALA B CA 1
ATOM 2197 C C . ALA B 1 139 ? -4.223 19.969 -5.277 1 97.69 139 ALA B C 1
ATOM 2199 O O . ALA B 1 139 ? -4.25 20.25 -6.477 1 97.69 139 ALA B O 1
ATOM 2200 N N . GLU B 1 140 ? -4.953 20.609 -4.426 1 96.38 140 GLU B N 1
ATOM 2201 C CA . GLU B 1 140 ? -6.016 21.531 -4.805 1 96.38 140 GLU B CA 1
ATOM 2202 C C . GLU B 1 140 ? -5.449 22.75 -5.535 1 96.38 140 GLU B C 1
ATOM 2204 O O . GLU B 1 140 ? -6.062 23.25 -6.48 1 96.38 140 GLU B O 1
ATOM 2209 N N . LYS B 1 141 ? -4.246 23.234 -5.219 1 94.38 141 LYS B N 1
ATOM 2210 C CA . LYS B 1 141 ? -3.715 24.469 -5.77 1 94.38 141 LYS B CA 1
ATOM 2211 C C . LYS B 1 141 ? -2.826 24.203 -6.98 1 94.38 141 LYS B C 1
ATOM 2213 O O . LYS B 1 141 ? -2.137 25.109 -7.465 1 94.38 141 LYS B O 1
ATOM 2218 N N . TYR B 1 142 ? -2.789 22.953 -7.453 1 91.94 142 TYR B N 1
ATOM 2219 C CA . TYR B 1 142 ? -2.049 22.625 -8.664 1 91.94 142 TYR B CA 1
ATOM 2220 C C . TYR B 1 142 ? -2.834 23.031 -9.906 1 91.94 142 TYR B C 1
ATOM 2222 O O . TYR B 1 142 ? -2.281 23.078 -11.016 1 91.94 142 TYR B O 1
ATOM 2230 N N . ARG B 1 143 ? -4.082 23.219 -9.844 1 74.12 143 ARG B N 1
ATOM 2231 C CA . ARG B 1 143 ? -4.91 23.594 -10.984 1 74.12 143 ARG B CA 1
ATOM 2232 C C . ARG B 1 143 ? -4.867 25.094 -11.227 1 74.12 143 ARG B C 1
ATOM 2234 O O . ARG B 1 143 ? -4.66 25.875 -10.297 1 74.12 143 ARG B O 1
#

Foldseek 3Di:
DAADPVLLVLQVVLVVVCVVVQLVLLLQLQQCLCVVVVVQCVLVVVDPDSHRPDPVSSVVSNVVSVVVVVCSVVSVPLLVVCVVVLCCCVPVSNPDLVVLLVSLVSSLVSSCVVCVPSCDPVSSVSSNVSSVVNSCSSNVPND/DAADPVLLVLQVVLVVVCVVVQLVLLLQLQQCLCVVVVVQCVLVVVDPDSHRPDPVSSVVSNVVSVVVVVCSVVSVPLLVVCVVVLVCCVPVSNPDLVVLLVSLVSSLVSSCVVCVPSCDVVSSVSSSVSSVVNSCSSNVPND

Solvent-accessible surface area (backbone atoms only — not comparable to full-atom values): 14840 Å² total; per-residue (Å²): 122,83,78,50,74,67,30,52,50,44,39,53,55,52,44,66,66,40,56,88,45,32,51,62,40,21,23,47,10,49,29,30,33,40,59,56,41,52,80,57,43,68,81,49,66,87,48,96,43,78,50,73,86,28,66,61,37,37,54,50,13,34,54,53,42,53,52,50,55,54,42,71,76,33,71,91,46,44,47,74,72,31,41,67,59,8,40,42,37,41,68,77,64,55,53,65,59,74,51,44,55,51,42,44,53,27,37,49,31,34,49,22,28,76,32,52,86,73,52,39,45,69,43,45,31,26,42,49,47,52,46,50,49,49,34,52,21,44,39,57,54,67,108,122,83,76,49,74,66,31,53,50,43,38,54,56,53,44,66,67,41,57,88,44,30,52,63,40,21,23,48,12,48,28,30,32,39,59,57,41,52,81,56,42,70,82,50,66,87,48,96,42,80,49,74,86,28,66,62,38,37,54,50,13,34,52,52,40,54,51,51,55,54,42,72,76,33,72,90,46,43,46,73,73,30,41,68,59,8,40,43,36,41,69,76,63,55,53,66,60,74,51,44,56,50,43,44,53,28,36,51,30,34,51,21,29,76,30,52,85,74,52,38,46,68,44,46,32,26,42,48,47,52,45,50,49,48,32,52,22,43,38,58,54,67,110

Nearest PDB structures (foldseek):
  2r1h-assembly1_C  TM=9.972E-01  e=8.742E-17  Oncorhynchus mykiss
  1out-assembly1_A  TM=9.879E-01  e=8.632E-14  Oncorhynchus mykiss
  1v4x-assembly1_A  TM=9.844E-01  e=3.362E-13  Thunnus thynnus
  3gkv-assembly1_A  TM=9.828E-01  e=3.202E-13  Trematomus bernacchii
  6iyi-assembly1_A-2  TM=9.835E-01  e=1.222E-11  Acipenser stellatus

Secondary structure (DSSP, 8-state):
-PPPHHHHHHHHHHHHHHGGGHHHHHHHHHHHHHHH-GGGGGGGTTSS--STT-HHHHHHHHHHHHHHHHHHT-TT-HHHHTHHHHHIIIIIS---THHHHHHHHHHHHHHHHH-TTT--HHHHHHHHHHHHHHHHHHTGGG-/-PPPHHHHHHHHHHHHHHGGGHHHHHHHHHHHHHHH-GGGGGGGTTSS--STT-HHHHHHHHHHHHHHHHHHT-TT-HHHHTHHHHHIIIIIS---THHHHHHHHHHHHHHHHH-TTT--HHHHHHHHHHHHHHHHHHTGGG-

InterPro domains:
  IPR000971 Globin [PF00042] (28-136)
  IPR000971 Globin [PS01033] (2-143)
  IPR002338 Hemoglobin, alpha-type [PR00612] (16-28)
  IPR002338 Hemoglobin, alpha-type [PR00612] (33-43)
  IPR002338 Hemoglobin, alpha-type [PR00612] (49-58)
  IPR002338 Hemoglobin, alpha-type [PR00612] (76-89)
  IPR002338 Hemoglobin, alpha-type [PR00612] (124-140)
  IPR002338 Hemoglobin, alpha-type [cd08927] (3-143)
  IPR009050 Globin-like superfamily [SSF46458] (2-143)
  IPR012292 Globin/Protoglobin [G3DSA:1.10.490.10] (2-143)
  IPR050056 Hemoglobin and related oxygen transporters [PTHR11442] (1-143)

Organism: NCBI:txid62062

=== Feature glossary ===
Key to the feature types in this record:

Secondary structure (8-state, DSSP). Secondary structure is the local, repeating backbone conformation. DSSP classifies it into eight states by reading the hydrogen-bond network: three helix types (H, G, I), two β types (E, B), two non-regular types (T, S), and unstructured coil (-).

Backbone torsions (φ/ψ). Backbone dihedral angles. Every residue except chain termini has a φ (preceding-C → N → Cα → C) and a ψ (N → Cα → C → next-N). They are reported in degrees following the IUPAC sign convention. Secondary structure is essentially a statement about which (φ, ψ) basin each residue occupies.

Predicted aligned error. Predicted Aligned Error (PAE) is an AlphaFold confidence matrix: entry (i, j) is the expected error in the position of residue j, in ångströms, when the prediction is superimposed on the true structure at residue i. Low PAE within a block of residues means that block is internally rigid and well-predicted; high PAE between two blocks means their relative placement is uncertain even if each block individually is confident.

B-factor. B-factor (Debye–Waller factor) reflects atomic displacement in the crystal lattice. It is an experimental observable (units Å²), not a prediction; low values mean the atom is pinned down, high values mean it moves or is heterogeneous across the crystal.

Secondary structure (3-state, P-SEA). Three-state secondary structure (P-SEA) collapses the eight DSSP classes into helix (a), strand (b), and coil (c). P-SEA assigns these from Cα geometry alone — distances and angles — without requiring backbone oxygens, so it works on any Cα trace.

Sequence. Primary structure: the covalent order of the twenty standard amino acids along the backbone. Two proteins with the same sequence will (almost always) fold to the same structure; two with 30% identity often share a fold but not the details.

pLDDT. pLDDT is the predicted lDDT-Cα score: AlphaFold's confidence that the local environment of each residue (all inter-atomic distances within 15 Å) is correctly placed. It is a per-residue number between 0 and 100, with higher meaning more reliable.

InterPro / GO / CATH / organism. Functional annotations link the protein to curated databases. InterPro entries identify conserved domains and families by matching the sequence against member-database signatures (Pfam, PROSITE, CDD, …). Gene Ontology (GO) terms describe molecular function, biological process, and cellular component in a controlled vocabulary. CATH places the structure in a hierarchical fold classification (Class/Architecture/Topology/Homologous-superfamily). The organism is the source species.

Contact-map, Ramachandran, and PAE plots. Three diagnostic plots accompany the record. The Cα contact map visualizes the tertiary structure as a 2D adjacency matrix (8 Å cutoff, sequence-local contacts suppressed). The Ramachandran plot shows the distribution of backbone (φ, ψ) torsions, with points in the α and β basins reflecting secondary structure content. The PAE plot shows AlphaFold's inter-residue confidence as a color matrix.

mmCIF coordinates. The mmCIF table is the protein's shape written out atom by atom. For each backbone N, Cα, C, and carbonyl O, it records an (x, y, z) coordinate triple in Å plus the residue type, chain letter, and residue number.

Radius of gyration, Cα contacts, bounding box. Three whole-structure scalars: the radius of gyration (RMS distance of Cα from centroid, in Å), the count of Cα–Cα contacts (pairs closer than 8 Å and separated by more than four residues in sequence — i.e. tertiary, not local, contacts), and the bounding-box dimensions. Together they distinguish compact globular folds from extended fibres or disordered chains.

Foldseek 3Di. The Foldseek 3Di string encodes local tertiary geometry as a 20-letter alphabet — one character per residue — derived from the relative positions of nearby Cα atoms. Unlike the amino-acid sequence, 3Di is a direct function of the 3D structure, so two proteins with the same fold have similar 3Di strings even at low sequence identity.

Rendered structure images. Six rendered views show the 3D structure from the faces of a cube — i.e. along ±x, ±y, ±z. Rendering representation is drawn randomly per protein from cartoon (secondary-structure ribbons), sticks (backbone bonds), or molecular surface; coloring is either N→C rainbow (blue at the N-terminus through red at the C-terminus) or one color per chain.

Nearest PDB structures. The Foldseek neighbor list gives the closest experimentally determined structures in the PDB, ranked by structural alignment. TM-score near 1 means near-identical fold; near 0.3 means only rough topology match. This is how one finds what a novel AlphaFold prediction most resembles in the solved-structure universe.

Solvent-accessible surface area. SASA measures how much of the protein is reachable by solvent. It is computed by rolling a water-sized probe over the atomic surface and summing the exposed area (Å²). Per-residue SASA distinguishes core (buried, low SASA) from surface (exposed, high SASA) residues; total SASA is a whole-molecule size measure.